Protein AF-A0A8J7C4B2-F1 (afdb_monomer)

Solvent-accessible surface area (backbone atoms only — not comparable to full-atom values): 12116 Å² total; per-residue (Å²): 141,82,89,80,82,82,82,82,79,79,81,80,77,81,80,79,72,80,79,76,75,77,85,82,44,83,39,63,85,78,52,86,71,70,79,56,38,57,57,53,43,77,79,42,43,71,60,42,57,57,44,53,74,28,51,68,45,48,26,36,38,87,44,92,88,46,84,91,42,85,87,46,64,48,35,64,57,80,42,75,53,93,78,83,42,43,36,67,93,42,31,65,46,86,40,57,52,99,85,67,49,80,74,44,58,32,54,39,76,64,39,50,35,31,51,71,80,70,64,94,70,88,45,72,70,59,54,45,28,38,39,66,45,68,47,25,20,60,87,59,55,66,40,82,41,74,46,98,87,68,49,65,36,50,38,50,73,38,72,90,35,64,71,58,36,28,56,30,68,20,30,50,47,83,66,48,72,70,38,54,38,63,39,66,18,36,35,85,82,28,67,57,61,71,43,85,90,85

pLDDT: mean 89.61, std 12.99, range [40.62, 98.81]

Structure (mmCIF, N/CA/C/O backbone):
data_AF-A0A8J7C4B2-F1
#
_entry.id   AF-A0A8J7C4B2-F1
#
loop_
_atom_site.group_PDB
_atom_site.id
_atom_site.type_symbol
_atom_site.label_atom_id
_atom_site.label_alt_id
_atom_site.label_comp_id
_atom_site.label_asym_id
_atom_site.label_entity_id
_atom_site.label_seq_id
_atom_site.pdbx_PDB_ins_code
_atom_site.Cartn_x
_atom_site.Cartn_y
_atom_site.Cartn_z
_atom_site.occupancy
_atom_site.B_iso_or_equiv
_atom_site.auth_seq_id
_atom_site.auth_comp_id
_atom_site.auth_asym_id
_atom_site.auth_atom_id
_atom_site.pdbx_PDB_model_num
ATOM 1 N N . MET A 1 1 ? -71.690 37.529 35.271 1.00 43.56 1 MET A N 1
ATOM 2 C CA . MET A 1 1 ? -70.305 37.532 34.747 1.00 43.56 1 MET A CA 1
ATOM 3 C C . MET A 1 1 ? -69.641 36.217 35.128 1.00 43.56 1 MET A C 1
ATOM 5 O O . MET A 1 1 ? -69.212 36.069 36.260 1.00 43.56 1 MET A O 1
ATOM 9 N N . THR A 1 2 ? -69.604 35.239 34.226 1.00 40.62 2 THR A N 1
ATOM 10 C CA . THR A 1 2 ? -68.970 33.929 34.456 1.00 40.62 2 THR A CA 1
ATOM 11 C C . THR A 1 2 ? -67.934 33.701 33.358 1.00 40.62 2 THR A C 1
ATOM 13 O O . THR A 1 2 ? -68.267 33.383 32.220 1.00 40.62 2 THR A O 1
ATOM 16 N N . ARG A 1 3 ? -66.657 33.943 33.683 1.00 46.44 3 ARG A N 1
ATOM 17 C CA . ARG A 1 3 ? -65.513 33.685 32.795 1.00 46.44 3 ARG A CA 1
ATOM 18 C C . ARG A 1 3 ? -65.303 32.172 32.694 1.00 46.44 3 ARG A C 1
ATOM 20 O O . ARG A 1 3 ? -64.915 31.545 33.674 1.00 46.44 3 ARG A O 1
ATOM 27 N N . ARG A 1 4 ? -65.546 31.591 31.517 1.00 47.25 4 ARG A N 1
ATOM 28 C CA . ARG A 1 4 ? -65.125 30.221 31.190 1.00 47.25 4 ARG A CA 1
ATOM 29 C C . ARG A 1 4 ? -63.663 30.254 30.746 1.00 47.25 4 ARG A C 1
ATOM 31 O O . ARG A 1 4 ? -63.345 30.859 29.729 1.00 47.25 4 ARG A O 1
ATOM 38 N N . ILE A 1 5 ? -62.790 29.633 31.532 1.00 53.03 5 ILE A N 1
ATOM 39 C CA . ILE A 1 5 ? -61.382 29.406 31.195 1.00 53.03 5 ILE A CA 1
ATOM 40 C C . ILE A 1 5 ? -61.332 28.126 30.357 1.00 53.03 5 ILE A C 1
ATOM 42 O O . ILE A 1 5 ? -61.693 27.056 30.840 1.00 53.03 5 ILE A O 1
ATOM 46 N N . ILE A 1 6 ? -60.943 28.245 29.088 1.00 52.38 6 ILE A N 1
ATOM 47 C CA . ILE A 1 6 ? -60.709 27.105 28.197 1.00 52.38 6 ILE A CA 1
ATOM 48 C C . ILE A 1 6 ? -59.235 26.725 28.356 1.00 52.38 6 ILE A C 1
ATOM 50 O O . ILE A 1 6 ? -58.360 27.406 27.827 1.00 52.38 6 ILE A O 1
ATOM 54 N N . SER A 1 7 ? -58.951 25.664 29.114 1.00 51.12 7 SER A N 1
ATOM 55 C CA . SER A 1 7 ? -57.616 25.056 29.142 1.00 51.12 7 SER A CA 1
ATOM 56 C C . SER A 1 7 ? -57.388 24.283 27.845 1.00 51.12 7 SER A C 1
ATOM 58 O O . SER A 1 7 ? -57.924 23.190 27.667 1.00 51.12 7 SER A O 1
ATOM 60 N N . MET A 1 8 ? -56.587 24.846 26.939 1.00 54.25 8 MET A N 1
ATOM 61 C CA . MET A 1 8 ? -55.993 24.104 25.826 1.00 54.25 8 MET A CA 1
ATOM 62 C C . MET A 1 8 ? -54.953 23.132 26.387 1.00 54.25 8 MET A C 1
ATOM 64 O O . MET A 1 8 ? -53.857 23.528 26.778 1.00 54.25 8 MET A O 1
ATOM 68 N N . VAL A 1 9 ? -55.308 21.851 26.442 1.00 55.03 9 VAL A N 1
ATOM 69 C CA . VAL A 1 9 ? -54.356 20.764 26.671 1.00 55.03 9 VAL A CA 1
ATOM 70 C C . VAL A 1 9 ? -53.660 20.491 25.338 1.00 55.03 9 VAL A C 1
ATOM 72 O O . VAL A 1 9 ? -54.222 19.842 24.459 1.00 55.03 9 VAL A O 1
ATOM 75 N N . SER A 1 10 ? -52.454 21.030 25.161 1.00 56.66 10 SER A N 1
ATOM 76 C CA . SER A 1 10 ? -51.599 20.696 24.018 1.00 56.66 10 SER A CA 1
ATOM 77 C C . SER A 1 10 ? -51.076 19.268 24.175 1.00 56.66 10 SER A C 1
ATOM 79 O O . SER A 1 10 ? -50.204 19.007 25.002 1.00 56.66 10 SER A O 1
ATOM 81 N N . LEU A 1 11 ? -51.612 18.341 23.378 1.00 54.38 11 LEU A N 1
ATOM 82 C CA . LEU A 1 11 ? -51.060 16.998 23.207 1.00 54.38 11 LEU A CA 1
ATOM 83 C C . LEU A 1 11 ? -49.707 17.114 22.485 1.00 54.38 11 LEU A C 1
ATOM 85 O O . LEU A 1 11 ? -49.655 17.319 21.273 1.00 54.38 11 LEU A O 1
ATOM 89 N N . LEU A 1 12 ? -48.603 16.993 23.225 1.00 56.69 12 LEU A N 1
ATOM 90 C CA . LEU A 1 12 ? -47.282 16.785 22.637 1.00 56.69 12 LEU A CA 1
ATOM 91 C C . LEU A 1 12 ? -47.215 15.332 22.140 1.00 56.69 12 LEU A C 1
ATOM 93 O O . LEU A 1 12 ? -46.998 14.405 22.919 1.00 56.69 12 LEU A O 1
ATOM 97 N N . ALA A 1 13 ? -47.444 15.115 20.846 1.00 58.88 13 ALA A N 1
ATOM 98 C CA . ALA A 1 13 ? -47.191 13.822 20.225 1.00 58.88 13 ALA A CA 1
ATOM 99 C C . ALA A 1 13 ? -45.670 13.609 20.133 1.00 58.88 13 ALA A C 1
ATOM 101 O O . ALA A 1 13 ? -45.002 14.225 19.302 1.00 58.88 13 ALA A O 1
ATOM 102 N N . LEU A 1 14 ? -45.110 12.758 21.002 1.00 59.22 14 LEU A N 1
ATOM 103 C CA . LEU A 1 14 ? -43.740 12.271 20.850 1.00 59.22 14 LEU A CA 1
ATOM 104 C C . LEU A 1 14 ? -43.660 11.427 19.574 1.00 59.22 14 LEU A C 1
ATOM 106 O O . LEU A 1 14 ? -44.109 10.282 19.536 1.00 59.22 14 LEU A O 1
ATOM 110 N N . VAL A 1 15 ? -43.075 11.997 18.524 1.00 64.06 15 VAL A N 1
ATOM 111 C CA . VAL A 1 15 ? -42.673 11.248 17.334 1.00 64.06 15 VAL A CA 1
ATOM 112 C C . VAL A 1 15 ? -41.453 10.413 17.718 1.00 64.06 15 VAL A C 1
ATOM 114 O O . VAL A 1 15 ? -40.332 10.915 17.779 1.00 64.06 15 VAL A O 1
ATOM 117 N N . VAL A 1 16 ? -41.676 9.135 18.020 1.00 61.09 16 VAL A N 1
ATOM 118 C CA . VAL A 1 16 ? -40.599 8.157 18.195 1.00 61.09 16 VAL A CA 1
ATOM 119 C C . VAL A 1 16 ? -40.038 7.853 16.809 1.00 61.09 16 VAL A C 1
ATOM 121 O O . VAL A 1 16 ? -40.633 7.107 16.033 1.00 61.09 16 VAL A O 1
ATOM 124 N N . LEU A 1 17 ? -38.913 8.481 16.468 1.00 62.38 17 LEU A N 1
ATOM 125 C CA . LEU A 1 17 ? -38.165 8.129 15.266 1.00 62.38 17 LEU A CA 1
ATOM 126 C C . LEU A 1 17 ? -37.558 6.732 15.463 1.00 62.38 17 LEU A C 1
ATOM 128 O O . LEU A 1 17 ? -36.956 6.482 16.512 1.00 62.38 17 LEU A O 1
ATOM 132 N N . PRO A 1 18 ? -37.693 5.813 14.491 1.00 56.78 18 PRO A N 1
ATOM 133 C CA . PRO A 1 18 ? -37.073 4.505 14.598 1.00 56.78 18 PRO A CA 1
ATOM 134 C C . PRO A 1 18 ? -35.556 4.691 14.653 1.00 56.78 18 PRO A C 1
ATOM 136 O O . PRO A 1 18 ? -34.963 5.323 13.775 1.00 56.78 18 PRO A O 1
ATOM 139 N N . ALA A 1 19 ? -34.929 4.154 15.700 1.00 61.06 19 ALA A N 1
ATOM 140 C CA . ALA A 1 19 ? -33.481 4.082 15.785 1.00 61.06 19 ALA A CA 1
ATOM 141 C C . ALA A 1 19 ? -32.980 3.295 14.568 1.00 61.06 19 ALA A C 1
ATOM 143 O O . ALA A 1 19 ? -33.301 2.118 14.403 1.00 61.06 19 ALA A O 1
ATOM 144 N N . SER A 1 20 ? -32.242 3.967 13.682 1.00 57.41 20 SER A N 1
ATOM 145 C CA . SER A 1 20 ? -31.633 3.317 12.526 1.00 57.41 20 SER A CA 1
ATOM 146 C C . SER A 1 20 ? -30.700 2.228 13.046 1.00 57.41 20 SER A C 1
ATOM 148 O O . SER A 1 20 ? -29.774 2.523 13.804 1.00 57.41 20 SER A O 1
ATOM 150 N N . ALA A 1 21 ? -30.975 0.968 12.702 1.00 62.28 21 ALA A N 1
ATOM 151 C CA . ALA A 1 21 ? -30.138 -0.148 13.118 1.00 62.28 21 ALA A CA 1
ATOM 152 C C . ALA A 1 21 ? -28.695 0.132 12.679 1.00 62.28 21 ALA A C 1
ATOM 154 O O . ALA A 1 21 ? -28.433 0.375 11.497 1.00 62.28 21 ALA A O 1
ATOM 155 N N . ALA A 1 22 ? -27.766 0.143 13.638 1.00 67.69 22 ALA A N 1
ATOM 156 C CA . ALA A 1 22 ? -26.365 0.398 13.353 1.00 67.69 22 ALA A CA 1
ATOM 157 C C . ALA A 1 22 ? -25.880 -0.600 12.296 1.00 67.69 22 ALA A C 1
ATOM 159 O O . ALA A 1 22 ? -26.076 -1.812 12.421 1.00 67.69 22 ALA A O 1
ATOM 160 N N . LYS A 1 23 ? -25.273 -0.083 11.225 1.00 72.38 23 LYS A N 1
ATOM 161 C CA . LYS A 1 23 ? -24.748 -0.912 10.144 1.00 72.38 23 LYS A CA 1
ATOM 162 C C . LYS A 1 23 ? -23.714 -1.880 10.720 1.00 72.38 23 LYS A C 1
ATOM 164 O O . LYS A 1 23 ? -22.670 -1.442 11.205 1.00 72.38 23 LYS A O 1
ATOM 169 N N . LYS A 1 24 ? -24.007 -3.180 10.647 1.00 77.75 24 LYS A N 1
ATOM 170 C CA . LYS A 1 24 ? -23.053 -4.227 11.011 1.00 77.75 24 LYS A CA 1
ATOM 171 C C . LYS A 1 24 ? -22.013 -4.388 9.908 1.00 77.75 24 LYS A C 1
ATOM 173 O O . LYS A 1 24 ? -22.357 -4.379 8.723 1.00 77.75 24 LYS A O 1
ATOM 178 N N . TYR A 1 25 ? -20.751 -4.515 10.295 1.00 84.62 25 TYR A N 1
ATOM 179 C CA . TYR A 1 25 ? -19.646 -4.799 9.380 1.00 84.62 25 TYR A CA 1
ATOM 180 C C . TYR A 1 25 ? -19.072 -6.179 9.675 1.00 84.62 25 TYR A C 1
ATOM 182 O O . TYR A 1 25 ? -19.141 -6.649 10.807 1.00 84.62 25 TYR A O 1
ATOM 190 N N . SER A 1 26 ? -18.507 -6.818 8.651 1.00 83.75 26 SER A N 1
ATOM 191 C CA . SER A 1 26 ? -18.108 -8.228 8.702 1.00 83.75 26 SER A CA 1
ATOM 192 C C . SER A 1 26 ? -17.076 -8.544 9.780 1.00 83.75 26 SER A C 1
ATOM 194 O O . SER A 1 26 ? -17.046 -9.678 10.226 1.00 83.75 26 SER A O 1
ATOM 196 N N . HIS A 1 27 ? -16.256 -7.575 10.200 1.00 93.56 27 HIS A N 1
ATOM 197 C CA . HIS A 1 27 ? -15.145 -7.813 11.125 1.00 93.56 27 HIS A CA 1
ATOM 198 C C . HIS A 1 27 ? -15.363 -7.258 12.537 1.00 93.56 27 HIS A C 1
ATOM 200 O O . HIS A 1 27 ? -14.434 -7.230 13.334 1.00 93.56 27 HIS A O 1
ATOM 206 N N . GLN A 1 28 ? -16.580 -6.815 12.874 1.00 90.81 28 GLN A N 1
ATOM 207 C CA . GLN A 1 28 ? -16.844 -6.175 14.171 1.00 90.81 28 GLN A CA 1
ATOM 208 C C . GLN A 1 28 ? -16.610 -7.075 15.389 1.00 90.81 28 GLN A C 1
ATOM 210 O O . GLN A 1 28 ? -16.330 -6.548 16.463 1.00 90.81 28 GLN A O 1
ATOM 215 N N . GLU A 1 29 ? -16.732 -8.391 15.215 1.00 92.62 29 GLU A N 1
ATOM 216 C CA . GLU A 1 29 ? -16.729 -9.377 16.301 1.00 92.62 29 GLU A CA 1
ATOM 217 C C . GLU A 1 29 ? -15.425 -10.196 16.381 1.00 92.62 29 GLU A C 1
ATOM 219 O O . GLU A 1 29 ? -15.261 -10.963 17.322 1.00 92.62 29 GLU A O 1
ATOM 224 N N . TYR A 1 30 ? -14.489 -10.042 15.432 1.00 93.94 30 TYR A N 1
ATOM 225 C CA . TYR A 1 30 ? -13.283 -10.890 15.364 1.00 93.94 30 TYR A CA 1
ATOM 226 C C . TYR A 1 30 ? -12.077 -10.348 16.134 1.00 93.94 30 TYR A C 1
ATOM 228 O O . TYR A 1 30 ? -11.201 -11.118 16.511 1.00 93.94 30 TYR A O 1
ATOM 236 N N . PHE A 1 31 ? -12.015 -9.040 16.376 1.00 95.81 31 PHE A N 1
ATOM 237 C CA . PHE A 1 31 ? -10.961 -8.426 17.180 1.00 95.81 31 PHE A CA 1
ATOM 238 C C . PHE A 1 31 ? -11.477 -7.163 17.869 1.00 95.81 31 PHE A C 1
ATOM 240 O O . PHE A 1 31 ? -12.352 -6.458 17.354 1.00 95.81 31 PHE A O 1
ATOM 247 N N . GLU A 1 32 ? -10.930 -6.861 19.044 1.00 94.44 32 GLU A N 1
ATOM 248 C CA . GLU A 1 32 ? -11.254 -5.636 19.773 1.00 94.44 32 GLU A CA 1
ATOM 249 C C . GLU A 1 32 ? -10.465 -4.454 19.208 1.00 94.44 32 GLU A C 1
ATOM 251 O O . GLU A 1 32 ? -11.084 -3.501 18.723 1.00 94.44 32 GLU A O 1
ATOM 256 N N . HIS A 1 33 ? -9.138 -4.592 19.158 1.00 96.94 33 HIS A N 1
ATOM 257 C CA . HIS A 1 33 ? -8.208 -3.570 18.692 1.00 96.94 33 HIS A CA 1
ATOM 258 C C . HIS A 1 33 ? -7.458 -3.993 17.430 1.00 96.94 33 HIS A C 1
ATOM 260 O O . HIS A 1 33 ? -7.098 -5.157 17.258 1.00 96.94 33 HIS A O 1
ATOM 266 N N . TYR A 1 34 ? -7.232 -3.028 16.544 1.00 97.25 34 TYR A N 1
ATOM 267 C CA . TYR A 1 34 ? -6.366 -3.179 15.385 1.00 97.25 34 TYR A CA 1
ATOM 268 C C . TYR A 1 34 ? -4.958 -2.684 15.709 1.00 97.25 34 TYR A C 1
ATOM 270 O O . TYR A 1 34 ? -4.755 -1.499 15.982 1.00 97.25 34 TYR A O 1
ATOM 278 N N . GLU A 1 35 ? -3.991 -3.590 15.613 1.00 96.88 35 GLU A N 1
ATOM 279 C CA . GLU A 1 35 ? -2.576 -3.376 15.940 1.00 96.88 35 GLU A CA 1
ATOM 280 C C . GLU A 1 35 ? -1.697 -3.463 14.683 1.00 96.88 35 GLU A C 1
ATOM 282 O O . GLU A 1 35 ? -0.544 -3.883 14.716 1.00 96.88 35 GLU A O 1
ATOM 287 N N . GLY A 1 36 ? -2.263 -3.060 13.544 1.00 97.19 36 GLY A N 1
ATOM 288 C CA . GLY A 1 36 ? -1.621 -3.183 12.244 1.00 97.19 36 GLY A CA 1
ATOM 289 C C . GLY A 1 36 ? -1.974 -4.491 11.545 1.00 97.19 36 GLY A C 1
ATOM 290 O O . GLY A 1 36 ? -2.923 -5.193 11.895 1.00 97.19 36 GLY A O 1
ATOM 291 N N . THR A 1 37 ? -1.217 -4.798 10.498 1.00 98.12 37 THR A N 1
ATOM 292 C CA . THR A 1 37 ? -1.507 -5.938 9.625 1.00 98.12 37 THR A CA 1
ATOM 293 C C . THR A 1 37 ? -1.410 -7.271 10.357 1.00 98.12 37 THR A C 1
ATOM 295 O O . THR A 1 37 ? -2.151 -8.187 10.012 1.00 98.12 37 THR A O 1
ATOM 298 N N . SER A 1 38 ? -0.602 -7.358 11.418 1.00 98.31 38 SER A N 1
ATOM 299 C CA . SER A 1 38 ? -0.519 -8.516 12.318 1.00 98.31 38 SER A CA 1
ATOM 300 C C . SER A 1 38 ? -1.893 -8.982 12.819 1.00 98.31 38 SER A C 1
ATOM 302 O O . SER A 1 38 ? -2.132 -10.185 12.866 1.00 98.31 38 SER A O 1
ATOM 304 N N . THR A 1 39 ? -2.836 -8.065 13.086 1.00 98.31 39 THR A N 1
ATOM 305 C CA . THR A 1 39 ? -4.222 -8.409 13.448 1.00 98.31 39 THR A CA 1
ATOM 306 C C . THR A 1 39 ? -4.894 -9.246 12.358 1.00 98.31 39 THR A C 1
ATOM 308 O O . THR A 1 39 ? -5.528 -10.254 12.659 1.00 98.31 39 THR A O 1
ATOM 311 N N . CYS A 1 40 ? -4.724 -8.870 11.087 1.00 98.25 40 CYS A N 1
ATOM 312 C CA . CYS A 1 40 ? -5.259 -9.611 9.942 1.00 98.25 40 CYS A CA 1
ATOM 313 C C . CYS A 1 40 ? -4.578 -10.977 9.794 1.00 98.25 40 CYS A C 1
ATOM 315 O O . CYS A 1 40 ? -5.252 -11.975 9.548 1.00 98.25 40 CYS A O 1
ATOM 317 N N . LEU A 1 41 ? -3.252 -11.020 9.966 1.00 98.62 41 LEU A N 1
ATOM 318 C CA . LEU A 1 41 ? -2.444 -12.230 9.783 1.00 98.62 41 LEU A CA 1
ATOM 319 C C . LEU A 1 41 ? -2.799 -13.344 10.774 1.00 98.62 41 LEU A C 1
ATOM 321 O O . LEU A 1 41 ? -2.520 -14.498 10.488 1.00 98.62 41 LEU A O 1
ATOM 325 N N . THR A 1 42 ? -3.466 -13.040 11.892 1.00 98.12 42 THR A N 1
ATOM 326 C CA . THR A 1 42 ? -3.956 -14.079 12.817 1.00 98.12 42 THR A CA 1
ATOM 327 C C . THR A 1 42 ? -4.926 -15.074 12.169 1.00 98.12 42 THR A C 1
ATOM 329 O O . THR A 1 42 ? -5.034 -16.204 12.638 1.00 98.12 42 THR A O 1
ATOM 332 N N . CYS A 1 43 ? -5.644 -14.655 11.121 1.00 98.19 43 CYS A N 1
ATOM 333 C CA . CYS A 1 43 ? -6.633 -15.472 10.410 1.00 98.19 43 CYS A CA 1
ATOM 334 C C . CYS A 1 43 ? -6.411 -15.517 8.889 1.00 98.19 43 CYS A C 1
ATOM 336 O O . CYS A 1 43 ? -6.910 -16.434 8.247 1.00 98.19 43 CYS A O 1
ATOM 338 N N . HIS A 1 44 ? -5.703 -14.535 8.320 1.00 98.44 44 HIS A N 1
ATOM 339 C CA . HIS A 1 44 ? -5.512 -14.348 6.876 1.00 98.44 44 HIS A CA 1
ATOM 340 C C . HIS A 1 44 ? -4.040 -14.412 6.452 1.00 98.44 44 HIS A C 1
ATOM 342 O O . HIS A 1 44 ? -3.574 -13.614 5.635 1.00 98.44 44 HIS A O 1
ATOM 348 N N . GLU A 1 45 ? -3.279 -15.323 7.058 1.00 98.75 45 GLU A N 1
ATOM 349 C CA . GLU A 1 45 ? -1.868 -15.527 6.725 1.00 98.75 45 GLU A CA 1
ATOM 350 C C . GLU A 1 45 ? -1.702 -16.032 5.286 1.00 98.75 45 GLU A C 1
ATOM 352 O O . GLU A 1 45 ? -1.011 -15.388 4.501 1.00 98.75 45 GLU A O 1
ATOM 357 N N . ASP A 1 46 ? -2.432 -17.079 4.893 1.00 98.81 46 ASP A N 1
ATOM 358 C CA . ASP A 1 46 ? -2.372 -17.659 3.543 1.00 98.81 46 ASP A CA 1
ATOM 359 C C . ASP A 1 46 ? -2.713 -16.637 2.441 1.00 98.81 46 ASP A C 1
ATOM 361 O O . ASP A 1 46 ? -2.071 -16.588 1.382 1.00 98.81 46 ASP A O 1
ATOM 365 N N . GLU A 1 47 ? -3.711 -15.773 2.673 1.00 98.75 47 GLU A N 1
ATOM 366 C CA . GLU A 1 47 ? -4.034 -14.696 1.735 1.00 98.75 47 GLU A CA 1
ATOM 367 C C . GLU A 1 47 ? -2.928 -13.640 1.661 1.00 98.75 47 GLU A C 1
ATOM 369 O O . GLU A 1 47 ? -2.669 -13.105 0.579 1.00 98.75 47 GLU A O 1
ATOM 374 N N . ALA A 1 48 ? -2.268 -13.334 2.780 1.00 98.75 48 ALA A N 1
ATOM 375 C CA . ALA A 1 48 ? -1.155 -12.395 2.811 1.00 98.75 48 ALA A CA 1
ATOM 376 C C . ALA A 1 48 ? 0.084 -12.955 2.100 1.00 98.75 48 ALA A C 1
ATOM 378 O O . ALA A 1 48 ? 0.708 -12.224 1.331 1.00 98.75 48 ALA A O 1
ATOM 379 N N . GLU A 1 49 ? 0.401 -14.240 2.278 1.00 98.75 49 GLU A N 1
ATOM 380 C CA . GLU A 1 49 ? 1.474 -14.923 1.542 1.00 98.75 49 GLU A CA 1
ATOM 381 C C . GLU A 1 49 ? 1.181 -14.943 0.036 1.00 98.75 49 GLU A C 1
ATOM 383 O O . GLU A 1 49 ? 2.016 -14.562 -0.788 1.00 98.75 49 GLU A O 1
ATOM 388 N N . THR A 1 50 ? -0.057 -15.267 -0.343 1.00 98.69 50 THR A N 1
ATOM 389 C CA . THR A 1 50 ? -0.491 -15.205 -1.745 1.00 98.69 50 THR A CA 1
ATOM 390 C C . THR A 1 50 ? -0.369 -13.782 -2.303 1.00 98.69 50 THR A C 1
ATOM 392 O O . THR A 1 50 ? 0.122 -13.572 -3.417 1.00 98.69 50 THR A O 1
ATOM 395 N N . PHE A 1 51 ? -0.786 -12.772 -1.535 1.00 98.62 51 PHE A N 1
ATOM 396 C CA . PHE A 1 51 ? -0.703 -11.373 -1.947 1.00 98.62 51 PHE A CA 1
ATOM 397 C C . PHE A 1 51 ? 0.740 -10.865 -2.034 1.00 98.62 51 PHE A C 1
ATOM 399 O O . PHE A 1 51 ? 1.043 -10.067 -2.928 1.00 98.62 51 PHE A O 1
ATOM 406 N N . PHE A 1 52 ? 1.634 -11.338 -1.163 1.00 98.69 52 PHE A N 1
ATOM 407 C CA . PHE A 1 52 ? 3.055 -10.998 -1.169 1.00 98.69 52 PHE A CA 1
ATOM 408 C C . PHE A 1 52 ? 3.709 -11.315 -2.518 1.00 98.69 52 PHE A C 1
ATOM 410 O O . PHE A 1 52 ? 4.529 -10.530 -2.991 1.00 98.69 52 PHE A O 1
ATOM 417 N N . HIS A 1 53 ? 3.305 -12.401 -3.181 1.00 97.94 53 HIS A N 1
ATOM 418 C CA . HIS A 1 53 ? 3.803 -12.779 -4.509 1.00 97.94 53 HIS A CA 1
ATOM 419 C C . HIS A 1 53 ? 3.108 -12.051 -5.675 1.00 97.94 53 HIS A C 1
ATOM 421 O O . HIS A 1 53 ? 3.486 -12.214 -6.835 1.00 97.94 53 HIS A O 1
ATOM 427 N N . SER A 1 54 ? 2.099 -11.219 -5.405 1.00 97.81 54 SER A N 1
ATOM 428 C CA . SER A 1 54 ? 1.363 -10.502 -6.447 1.00 97.81 54 SER A CA 1
ATOM 429 C C . SER A 1 54 ? 2.134 -9.303 -7.008 1.00 97.81 54 SER A C 1
ATOM 431 O O . SER A 1 54 ? 2.952 -8.676 -6.333 1.00 97.81 54 SER A O 1
ATOM 433 N N . GLN A 1 55 ? 1.773 -8.873 -8.220 1.00 96.94 55 GLN A N 1
ATOM 434 C CA . GLN A 1 55 ? 2.337 -7.661 -8.826 1.00 96.94 55 GLN A CA 1
ATOM 435 C C . GLN A 1 55 ? 1.963 -6.389 -8.050 1.00 96.94 55 GLN A C 1
ATOM 437 O O . GLN A 1 55 ? 2.688 -5.398 -8.134 1.00 96.94 55 GLN A O 1
ATOM 442 N N . HIS A 1 56 ? 0.859 -6.385 -7.291 1.00 97.75 56 HIS A N 1
ATOM 443 C CA . HIS A 1 56 ? 0.483 -5.241 -6.452 1.00 97.75 56 HIS A CA 1
ATOM 444 C C . HIS A 1 56 ? 1.472 -5.026 -5.307 1.00 97.75 56 HIS A C 1
ATOM 446 O O . HIS A 1 56 ? 1.762 -3.871 -4.978 1.00 97.75 56 HIS A O 1
ATOM 452 N N . TYR A 1 57 ? 2.003 -6.117 -4.749 1.00 98.38 57 TYR A N 1
ATOM 453 C CA . TYR A 1 57 ? 3.022 -6.059 -3.715 1.00 98.38 57 TYR A CA 1
ATOM 454 C C . TYR A 1 57 ? 4.431 -6.007 -4.316 1.00 98.38 57 TYR A C 1
ATOM 456 O O . TYR A 1 57 ? 5.136 -5.040 -4.071 1.00 98.38 57 TYR A O 1
ATOM 464 N N . GLN A 1 58 ? 4.844 -6.941 -5.175 1.00 97.94 58 GLN A N 1
ATOM 465 C CA . GLN A 1 58 ? 6.223 -6.981 -5.693 1.00 97.94 58 GLN A CA 1
ATOM 466 C C . GLN A 1 58 ? 6.576 -5.843 -6.657 1.00 97.94 58 GLN A C 1
ATOM 468 O O . GLN A 1 58 ? 7.746 -5.463 -6.776 1.00 97.94 58 GLN A O 1
ATOM 473 N N . TRP A 1 59 ? 5.574 -5.291 -7.356 1.00 97.12 59 TRP A N 1
ATOM 474 C CA . TRP A 1 59 ? 5.760 -4.363 -8.482 1.00 97.12 59 TRP A CA 1
ATOM 475 C C . TRP A 1 59 ? 6.642 -4.911 -9.614 1.00 97.12 59 TRP A C 1
ATOM 477 O O . TRP A 1 59 ? 7.150 -4.141 -10.436 1.00 97.12 59 TRP A O 1
ATOM 487 N N . THR A 1 60 ? 6.782 -6.228 -9.681 1.00 95.69 60 THR A N 1
ATOM 488 C CA . THR A 1 60 ? 7.404 -7.004 -10.754 1.00 95.69 60 THR A CA 1
ATOM 489 C C . THR A 1 60 ? 6.557 -8.244 -11.004 1.00 95.69 60 THR A C 1
ATOM 491 O O . THR A 1 60 ? 5.753 -8.633 -10.155 1.00 95.69 60 THR A O 1
ATOM 494 N N . GLY A 1 61 ? 6.700 -8.827 -12.186 1.00 94.00 61 GLY A N 1
ATOM 495 C CA . GLY A 1 61 ? 6.122 -10.120 -12.519 1.00 94.00 61 GLY A CA 1
ATOM 496 C C . GLY A 1 61 ? 6.551 -10.566 -13.909 1.00 94.00 61 GLY A C 1
ATOM 497 O O . GLY A 1 61 ? 7.346 -9.895 -14.578 1.00 94.00 61 GLY A O 1
ATOM 498 N N . GLU A 1 62 ? 6.007 -11.693 -14.349 1.00 92.75 62 GLU A N 1
ATOM 499 C CA . GLU A 1 62 ? 6.281 -12.245 -15.671 1.00 92.75 62 GLU A CA 1
ATOM 500 C C . GLU A 1 62 ? 5.866 -11.279 -16.789 1.00 92.75 62 GLU A C 1
ATOM 502 O O . GLU A 1 62 ? 4.793 -10.671 -16.760 1.00 92.75 62 GLU A O 1
ATOM 507 N N . THR A 1 63 ? 6.714 -11.153 -17.813 1.00 90.81 63 THR A N 1
ATOM 508 C CA . THR A 1 63 ? 6.456 -10.273 -18.963 1.00 90.81 63 THR A CA 1
ATOM 509 C C . THR A 1 63 ? 6.604 -10.996 -20.303 1.00 90.81 63 THR A C 1
ATOM 511 O O . THR A 1 63 ? 7.445 -10.634 -21.125 1.00 90.81 63 THR A O 1
ATOM 514 N N . PRO A 1 64 ? 5.752 -12.002 -20.582 1.00 87.88 64 PRO A N 1
ATOM 515 C CA . PRO A 1 64 ? 5.888 -12.851 -21.771 1.00 87.88 64 PRO A CA 1
ATOM 516 C C . PRO A 1 64 ? 5.727 -12.086 -23.094 1.00 87.88 64 PRO A C 1
ATOM 518 O O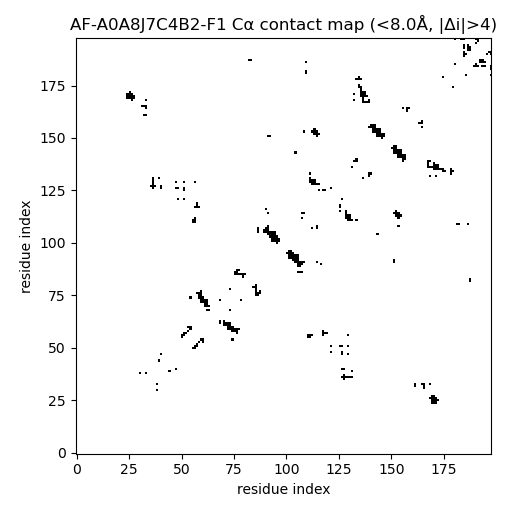 . PRO A 1 64 ? 6.197 -12.537 -24.133 1.00 87.88 64 PRO A O 1
ATOM 521 N N . ALA A 1 65 ? 5.071 -10.922 -23.066 1.00 89.81 65 ALA A N 1
ATOM 522 C CA . ALA A 1 65 ? 4.833 -10.090 -24.242 1.00 89.81 65 ALA A CA 1
ATOM 523 C C . ALA A 1 65 ? 5.954 -9.070 -24.533 1.00 89.81 65 ALA A C 1
ATOM 525 O O . ALA A 1 65 ? 5.856 -8.330 -25.511 1.00 89.81 65 ALA A O 1
ATOM 526 N N . ILE A 1 66 ? 6.998 -8.986 -23.698 1.00 89.88 66 ILE A N 1
ATOM 527 C CA . ILE A 1 66 ? 8.106 -8.046 -23.902 1.00 89.88 66 ILE A CA 1
ATOM 528 C C . ILE A 1 66 ? 9.241 -8.750 -24.650 1.00 89.88 66 ILE A C 1
ATOM 530 O O . ILE A 1 66 ? 9.893 -9.660 -24.135 1.00 89.88 66 ILE A O 1
ATOM 534 N N . VAL A 1 67 ? 9.507 -8.291 -25.875 1.00 91.25 67 VAL A N 1
ATOM 535 C CA . VAL A 1 67 ? 10.675 -8.734 -26.646 1.00 91.25 67 VAL A CA 1
ATOM 536 C C . VAL A 1 67 ? 11.963 -8.374 -25.904 1.00 91.25 67 VAL A C 1
ATOM 538 O O . VAL A 1 67 ? 12.060 -7.310 -25.297 1.00 91.25 67 VAL A O 1
ATOM 541 N N . ASN A 1 68 ? 12.960 -9.256 -25.959 1.00 89.81 68 ASN A N 1
ATOM 542 C CA . ASN A 1 68 ? 14.251 -9.091 -25.276 1.00 89.81 68 ASN A CA 1
ATOM 543 C C . ASN A 1 68 ? 14.169 -8.987 -23.738 1.00 89.81 68 ASN A C 1
ATOM 545 O O . ASN A 1 68 ? 15.123 -8.544 -23.105 1.00 89.81 68 ASN A O 1
ATOM 549 N N . ALA A 1 69 ? 13.065 -9.415 -23.113 1.00 90.56 69 ALA A N 1
ATOM 550 C CA . ALA A 1 69 ? 13.010 -9.542 -21.655 1.00 90.56 69 ALA A CA 1
ATOM 551 C C . ALA A 1 69 ? 13.904 -10.680 -21.131 1.00 90.56 69 ALA A C 1
ATOM 553 O O . ALA A 1 69 ? 14.288 -10.656 -19.968 1.00 90.56 69 ALA A O 1
ATOM 554 N N . GLU A 1 70 ? 14.254 -11.666 -21.971 1.00 89.75 70 GLU A N 1
ATOM 555 C CA . GLU A 1 70 ? 15.135 -12.796 -21.611 1.00 89.75 70 GLU A CA 1
ATOM 556 C C . GLU A 1 70 ? 14.658 -13.554 -20.356 1.00 89.75 70 GLU A C 1
ATOM 558 O O . GLU A 1 70 ? 15.459 -14.000 -19.539 1.00 89.75 70 GLU A O 1
ATOM 563 N N . GLY A 1 71 ? 13.338 -13.655 -20.164 1.00 86.50 71 GLY A N 1
ATOM 564 C CA . GLY A 1 71 ? 12.744 -14.287 -18.982 1.00 86.50 71 GLY A CA 1
ATOM 565 C C . GLY A 1 71 ? 12.848 -13.463 -17.693 1.00 86.50 71 GLY A C 1
ATOM 566 O O . GLY A 1 71 ? 12.442 -13.944 -16.640 1.00 86.50 71 GLY A O 1
ATOM 567 N N . LYS A 1 72 ? 13.361 -12.227 -17.745 1.00 91.06 72 LYS A N 1
ATOM 568 C CA . LYS A 1 72 ? 13.394 -11.330 -16.585 1.00 91.06 72 LYS A CA 1
ATOM 569 C C . LYS A 1 72 ? 11.979 -10.903 -16.221 1.00 91.06 72 LYS A C 1
ATOM 571 O O . LYS A 1 72 ? 11.189 -10.493 -17.074 1.00 91.06 72 LYS A O 1
ATOM 576 N N . GLU A 1 73 ? 11.692 -10.922 -14.928 1.00 93.75 73 GLU A N 1
ATOM 577 C CA . GLU A 1 73 ? 10.511 -10.252 -14.412 1.00 93.75 73 GLU A CA 1
ATOM 578 C C . GLU A 1 73 ? 10.678 -8.743 -14.548 1.00 93.75 73 GLU A C 1
ATOM 580 O O . GLU A 1 73 ? 11.694 -8.172 -14.145 1.00 93.75 73 GLU A O 1
ATOM 585 N N . LEU A 1 74 ? 9.667 -8.081 -15.098 1.00 94.31 74 LEU A N 1
ATOM 586 C CA . LEU A 1 74 ? 9.660 -6.637 -15.286 1.00 94.31 74 LEU A CA 1
ATOM 587 C C . LEU A 1 74 ? 8.398 -6.049 -14.660 1.00 94.31 74 LEU A C 1
ATOM 589 O O . LEU A 1 74 ? 7.372 -6.706 -14.496 1.00 94.31 74 LEU A O 1
ATOM 593 N N . GLY A 1 75 ? 8.471 -4.786 -14.273 1.00 94.19 75 GLY A N 1
ATOM 594 C CA . GLY A 1 75 ? 7.343 -4.073 -13.703 1.00 94.19 75 GLY A CA 1
ATOM 595 C C . GLY A 1 75 ? 7.746 -2.701 -13.205 1.00 94.19 75 GLY A C 1
ATOM 596 O O . GLY A 1 75 ? 8.826 -2.192 -13.502 1.00 94.19 75 GLY A O 1
ATOM 597 N N . LYS A 1 76 ? 6.867 -2.064 -12.435 1.00 94.44 76 LYS A N 1
ATOM 598 C CA . LYS A 1 76 ? 7.083 -0.696 -11.958 1.00 94.44 76 LYS A CA 1
ATOM 599 C C . LYS A 1 76 ? 8.422 -0.544 -11.219 1.00 94.44 76 LYS A C 1
ATOM 601 O O . LYS A 1 76 ? 9.052 0.490 -11.393 1.00 94.44 76 LYS A O 1
ATOM 606 N N . LYS A 1 77 ? 8.874 -1.550 -10.453 1.00 94.25 77 LYS A N 1
ATOM 607 C CA . LYS A 1 77 ? 10.111 -1.485 -9.643 1.00 94.25 77 LYS A CA 1
ATOM 608 C C . LYS A 1 77 ? 11.382 -1.328 -10.490 1.00 94.25 77 LYS A C 1
ATOM 610 O O . LYS A 1 77 ? 12.275 -0.576 -10.118 1.00 94.25 77 LYS A O 1
ATOM 615 N N . ASN A 1 78 ? 11.460 -2.002 -11.634 1.00 92.56 78 ASN A N 1
ATOM 616 C CA . ASN A 1 78 ? 12.677 -2.106 -12.450 1.00 92.56 78 ASN A CA 1
ATOM 617 C C . ASN A 1 78 ? 12.519 -1.555 -13.878 1.00 92.56 78 ASN A C 1
ATOM 619 O O . ASN A 1 78 ? 13.355 -1.818 -14.737 1.00 92.56 78 ASN A O 1
ATOM 623 N N . THR A 1 79 ? 11.478 -0.761 -14.128 1.00 91.88 79 THR A N 1
ATOM 624 C CA . THR A 1 79 ? 11.281 -0.035 -15.391 1.00 91.88 79 THR A CA 1
ATOM 625 C C . THR A 1 79 ? 11.384 1.474 -15.175 1.00 91.88 79 THR A C 1
ATOM 627 O O . THR A 1 79 ? 11.407 1.965 -14.043 1.00 91.88 79 THR A O 1
ATOM 630 N N . ILE A 1 80 ? 11.485 2.219 -16.274 1.00 92.56 80 ILE A N 1
ATOM 631 C CA . ILE A 1 80 ? 11.562 3.680 -16.291 1.00 92.56 80 ILE A CA 1
ATOM 632 C C . ILE A 1 80 ? 10.458 4.242 -17.191 1.00 92.56 80 ILE A C 1
ATOM 634 O O . ILE A 1 80 ? 10.030 3.594 -18.143 1.00 92.56 80 ILE A O 1
ATOM 638 N N . ASN A 1 81 ? 9.980 5.441 -16.875 1.00 89.50 81 ASN A N 1
ATOM 639 C CA . ASN A 1 81 ? 9.124 6.237 -17.752 1.00 89.50 81 ASN A CA 1
ATOM 640 C C . ASN A 1 81 ? 9.607 7.694 -17.800 1.00 89.50 81 ASN A C 1
ATOM 642 O O . ASN A 1 81 ? 10.510 8.088 -17.072 1.00 89.50 81 ASN A O 1
ATOM 646 N N . ASP A 1 82 ? 8.981 8.495 -18.643 1.00 89.56 82 ASP A N 1
ATOM 647 C CA . ASP A 1 82 ? 9.228 9.925 -18.840 1.00 89.56 82 ASP A CA 1
ATOM 648 C C . ASP A 1 82 ? 8.501 10.840 -17.833 1.00 89.56 82 ASP A C 1
ATOM 650 O O . ASP A 1 82 ? 8.618 12.059 -17.918 1.00 89.56 82 ASP A O 1
ATOM 654 N N . PHE A 1 83 ? 7.786 10.275 -16.851 1.00 86.44 83 PHE A N 1
ATOM 655 C CA . PHE A 1 83 ? 7.166 11.028 -15.757 1.00 86.44 83 PHE A CA 1
ATOM 656 C C . PHE A 1 83 ? 8.131 11.144 -14.572 1.00 86.44 83 PHE A C 1
ATOM 658 O O . PHE A 1 83 ? 9.013 11.994 -14.532 1.00 86.44 83 PHE A O 1
ATOM 665 N N . CYS A 1 84 ? 7.984 10.266 -13.578 1.00 83.94 84 CYS A N 1
ATOM 666 C CA . CYS A 1 84 ? 8.810 10.272 -12.371 1.00 83.94 84 CYS A CA 1
ATOM 667 C C . CYS A 1 84 ? 10.029 9.349 -12.500 1.00 83.94 84 CYS A C 1
ATOM 669 O O . CYS A 1 84 ? 10.663 9.042 -11.496 1.00 83.94 84 CYS A O 1
ATOM 671 N N . THR A 1 85 ? 10.356 8.887 -13.710 1.00 89.81 85 THR A N 1
ATOM 672 C CA . THR A 1 85 ? 11.448 7.946 -13.993 1.00 89.81 85 THR A CA 1
ATOM 673 C C . THR A 1 85 ? 11.270 6.583 -13.320 1.00 89.81 85 THR A C 1
ATOM 675 O O . THR A 1 85 ? 10.367 5.834 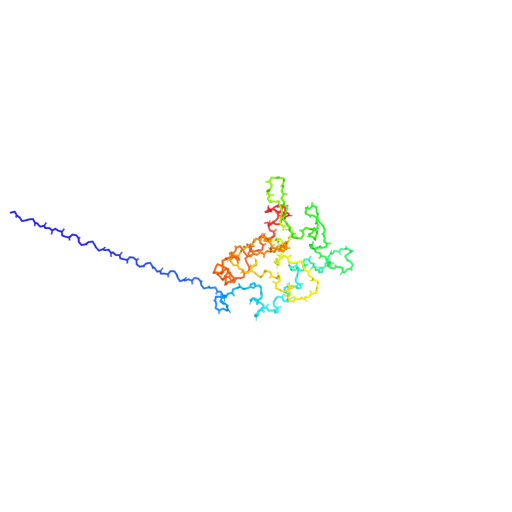-13.705 1.00 89.81 85 THR A O 1
ATOM 678 N N . ASN A 1 86 ? 12.124 6.235 -12.359 1.00 90.38 86 ASN A N 1
ATOM 679 C CA . ASN A 1 86 ? 12.134 4.955 -11.665 1.00 90.38 86 ASN A CA 1
ATOM 680 C C . ASN A 1 86 ? 11.717 5.138 -10.193 1.00 90.38 86 ASN A C 1
ATOM 682 O O . ASN A 1 86 ? 12.140 6.102 -9.552 1.00 90.38 86 ASN A O 1
ATOM 686 N N . PRO A 1 87 ? 10.900 4.234 -9.626 1.00 92.12 87 PRO A N 1
ATOM 687 C CA . PRO A 1 87 ? 10.404 4.408 -8.270 1.00 92.12 87 PRO A CA 1
ATOM 688 C C . PRO A 1 87 ? 11.398 4.062 -7.164 1.00 92.12 87 PRO A C 1
ATOM 690 O O . PRO A 1 87 ? 11.123 4.420 -6.028 1.00 92.12 87 PRO A O 1
ATOM 693 N N . VAL A 1 88 ? 12.494 3.350 -7.437 1.00 92.94 88 VAL A N 1
ATOM 694 C CA . VAL A 1 88 ? 13.427 2.872 -6.404 1.00 92.94 88 VAL A CA 1
ATOM 695 C C . VAL A 1 88 ? 14.161 4.037 -5.727 1.00 92.94 88 VAL A C 1
ATOM 697 O O . VAL A 1 88 ? 14.092 4.112 -4.501 1.00 92.94 88 VAL A O 1
ATOM 700 N N . PRO A 1 89 ? 14.768 5.004 -6.451 1.00 91.06 89 PRO A N 1
ATOM 701 C CA . PRO A 1 89 ? 15.422 6.154 -5.816 1.00 91.06 89 PRO A CA 1
ATOM 702 C C . PRO A 1 89 ? 14.456 7.071 -5.058 1.00 91.06 89 PRO A C 1
ATOM 704 O O . PRO A 1 89 ? 14.844 7.732 -4.102 1.00 91.06 89 PRO A O 1
ATOM 707 N N . ALA A 1 90 ? 13.193 7.118 -5.486 1.00 90.31 90 ALA A N 1
ATOM 708 C CA . ALA A 1 90 ? 12.150 7.960 -4.908 1.00 90.31 90 ALA A CA 1
ATOM 709 C C . ALA A 1 90 ? 11.046 7.115 -4.256 1.00 90.31 90 ALA A C 1
ATOM 711 O O . ALA A 1 90 ? 9.860 7.444 -4.367 1.00 90.31 90 ALA A O 1
ATOM 712 N N . TRP A 1 91 ? 11.409 5.993 -3.627 1.00 95.25 91 TRP A N 1
ATOM 713 C CA . TRP A 1 91 ? 10.439 5.028 -3.112 1.00 95.25 91 TRP A CA 1
ATOM 714 C C . TRP A 1 91 ? 9.522 5.650 -2.063 1.00 95.25 91 TRP A C 1
ATOM 716 O O . TRP A 1 91 ? 8.300 5.620 -2.201 1.00 95.25 91 TRP A O 1
ATOM 726 N N . ILE A 1 92 ? 10.103 6.271 -1.045 1.00 96.19 92 ILE A N 1
ATOM 727 C CA . ILE A 1 92 ? 9.399 6.950 0.038 1.00 96.19 92 ILE A CA 1
ATOM 728 C C . ILE A 1 92 ? 10.226 8.168 0.439 1.00 96.19 92 ILE A C 1
ATOM 730 O O . ILE A 1 92 ? 11.451 8.090 0.486 1.00 96.19 92 ILE A O 1
ATOM 734 N N . GLY A 1 93 ? 9.586 9.315 0.642 1.00 93.81 93 GLY A N 1
ATOM 735 C CA . GLY A 1 93 ? 10.327 10.548 0.907 1.00 93.81 93 GLY A CA 1
ATOM 736 C C . GLY A 1 93 ? 9.456 11.785 0.823 1.00 93.81 93 GLY A C 1
ATOM 737 O O . GLY A 1 93 ? 8.549 11.838 0.004 1.00 93.81 93 GLY A O 1
ATOM 738 N N . ILE A 1 94 ? 9.738 12.792 1.644 1.00 91.38 94 ILE A N 1
ATOM 739 C CA . ILE A 1 94 ? 9.008 14.063 1.644 1.00 91.38 94 ILE A CA 1
ATOM 740 C C . ILE A 1 94 ? 9.800 15.078 0.821 1.00 91.38 94 ILE A C 1
ATOM 742 O O . ILE A 1 94 ? 10.827 15.588 1.259 1.00 91.38 94 ILE A O 1
ATOM 746 N N . THR A 1 95 ? 9.312 15.406 -0.372 1.00 90.06 95 THR A N 1
ATOM 747 C CA . THR A 1 95 ? 9.897 16.459 -1.212 1.00 90.06 95 THR A CA 1
ATOM 748 C C . THR A 1 95 ? 9.075 17.729 -1.075 1.00 90.06 95 THR A C 1
ATOM 750 O O . THR A 1 95 ? 7.864 17.704 -1.301 1.00 90.06 95 THR A O 1
ATOM 753 N N . LYS A 1 96 ? 9.725 18.848 -0.743 1.00 93.19 96 LYS A N 1
ATOM 754 C CA . LYS A 1 96 ? 9.104 20.176 -0.662 1.00 93.19 96 LYS A CA 1
ATOM 755 C C . LYS A 1 96 ? 9.797 21.159 -1.601 1.00 93.19 96 LYS A C 1
ATOM 757 O O . LYS A 1 96 ? 10.981 21.001 -1.886 1.00 93.19 96 LYS A O 1
ATOM 762 N N . ASN A 1 97 ? 9.075 22.171 -2.076 1.00 93.81 97 ASN A N 1
ATOM 763 C CA . ASN A 1 97 ? 9.700 23.294 -2.780 1.00 93.81 97 ASN A CA 1
ATOM 764 C C . ASN A 1 97 ? 10.320 24.304 -1.797 1.00 93.81 97 ASN A C 1
ATOM 766 O O . ASN A 1 97 ? 10.207 24.160 -0.580 1.00 93.81 97 ASN A O 1
ATOM 770 N N . SER A 1 98 ? 10.942 25.361 -2.325 1.00 95.56 98 SER A N 1
ATOM 771 C CA . SER A 1 98 ? 11.572 26.424 -1.526 1.00 95.56 98 SER A CA 1
ATOM 772 C C . SER A 1 98 ? 10.605 27.205 -0.627 1.00 95.56 98 SER A C 1
ATOM 774 O O . SER A 1 98 ? 11.050 27.853 0.314 1.00 95.56 98 SER A O 1
ATOM 776 N N . ARG A 1 99 ? 9.291 27.133 -0.882 1.00 96.12 99 ARG A N 1
ATOM 777 C CA . ARG A 1 99 ? 8.242 27.717 -0.028 1.00 96.12 99 ARG A CA 1
ATOM 778 C C . ARG A 1 99 ? 7.747 26.754 1.056 1.00 96.12 99 ARG A C 1
ATOM 780 O O . ARG A 1 99 ? 6.878 27.116 1.839 1.00 96.12 99 ARG A O 1
ATOM 787 N N . GLY A 1 100 ? 8.271 25.529 1.102 1.00 93.69 100 GLY A N 1
ATOM 788 C CA . GLY A 1 100 ? 7.848 24.492 2.043 1.00 93.69 100 GLY A CA 1
ATOM 789 C C . GLY A 1 100 ? 6.598 23.713 1.618 1.00 93.69 100 GLY A C 1
ATOM 790 O O . GLY A 1 100 ? 6.115 22.887 2.393 1.00 93.69 100 GLY A O 1
ATOM 791 N N . GLU A 1 101 ? 6.080 23.926 0.405 1.00 94.00 101 GLU A N 1
ATOM 792 C CA . GLU A 1 101 ? 4.909 23.202 -0.102 1.00 94.00 101 GLU A CA 1
ATOM 793 C C . GLU A 1 101 ? 5.292 21.768 -0.475 1.00 94.00 101 GLU A C 1
ATOM 795 O O . GLU A 1 101 ? 6.317 21.539 -1.120 1.00 94.00 101 GLU A O 1
ATOM 800 N N . LEU A 1 102 ? 4.455 20.803 -0.086 1.00 89.81 102 LEU A N 1
ATOM 801 C CA . LEU A 1 102 ? 4.652 19.389 -0.392 1.00 89.81 102 LEU A CA 1
ATOM 802 C C . LEU A 1 102 ? 4.496 19.133 -1.897 1.00 89.81 102 LEU A C 1
ATOM 804 O O . LEU A 1 102 ? 3.417 19.316 -2.452 1.00 89.81 102 LEU A O 1
ATOM 808 N N . LEU A 1 103 ? 5.564 18.653 -2.532 1.00 87.50 103 LEU A N 1
ATOM 809 C CA . LEU A 1 103 ? 5.587 18.268 -3.943 1.00 87.50 103 LEU A CA 1
ATOM 810 C C . LEU A 1 103 ? 5.343 16.770 -4.137 1.00 87.50 103 LEU A C 1
ATOM 812 O O . LEU A 1 103 ? 4.607 16.369 -5.033 1.00 87.50 103 LEU A O 1
ATOM 816 N N . SER A 1 104 ? 5.977 15.929 -3.316 1.00 88.62 104 SER A N 1
ATOM 817 C CA . SER A 1 104 ? 5.896 14.472 -3.440 1.00 88.62 104 SER A CA 1
ATOM 818 C C . SER A 1 104 ? 6.118 13.783 -2.096 1.00 88.62 104 SER A C 1
ATOM 820 O O . SER A 1 104 ? 6.779 14.325 -1.213 1.00 88.62 104 SER A O 1
ATOM 822 N N . GLN A 1 105 ? 5.545 12.587 -1.959 1.00 92.69 105 GLN A N 1
ATOM 823 C CA . GLN A 1 105 ? 5.707 11.685 -0.808 1.00 92.69 105 GLN A CA 1
ATOM 824 C C . GLN A 1 105 ? 6.403 10.365 -1.203 1.00 92.69 105 GLN A C 1
ATOM 826 O O . GLN A 1 105 ? 6.382 9.383 -0.461 1.00 92.69 105 GLN A O 1
ATOM 831 N N . GLY A 1 106 ? 6.987 10.326 -2.402 1.00 92.94 106 GLY A N 1
ATOM 832 C CA . GLY A 1 106 ? 7.557 9.122 -2.991 1.00 92.94 106 GLY A CA 1
ATOM 833 C C . GLY A 1 106 ? 6.527 8.221 -3.675 1.00 92.94 106 GLY A C 1
ATOM 834 O O . GLY A 1 106 ? 5.307 8.406 -3.605 1.00 92.94 106 GLY A O 1
ATOM 835 N N . CYS A 1 107 ? 7.042 7.230 -4.391 1.00 93.62 107 CYS A N 1
ATOM 836 C CA . CYS A 1 107 ? 6.275 6.361 -5.276 1.00 93.62 107 CYS A CA 1
ATOM 837 C C . CYS A 1 107 ? 5.388 5.370 -4.513 1.00 93.62 107 CYS A C 1
ATOM 839 O O . CYS A 1 107 ? 4.317 4.998 -5.011 1.00 93.62 107 CYS A O 1
ATOM 841 N N . SER A 1 108 ? 5.817 4.971 -3.311 1.00 95.62 108 SER A N 1
ATOM 842 C CA . SER A 1 108 ? 5.141 4.038 -2.400 1.00 95.62 108 SER A CA 1
ATOM 843 C C . SER A 1 108 ? 3.778 4.530 -1.921 1.00 95.62 108 SER A C 1
ATOM 845 O O . SER A 1 108 ? 2.975 3.729 -1.458 1.00 95.62 108 SER A O 1
ATOM 847 N N . LYS A 1 109 ? 3.436 5.809 -2.141 1.00 94.06 109 LYS A N 1
ATOM 848 C CA . LYS A 1 109 ? 2.083 6.338 -1.908 1.00 94.06 109 LYS A CA 1
ATOM 849 C C . LYS A 1 109 ? 0.991 5.475 -2.540 1.00 94.06 109 LYS A C 1
ATOM 851 O O . LYS A 1 109 ? -0.071 5.309 -1.946 1.00 94.06 109 LYS A O 1
ATOM 856 N N . CYS A 1 110 ? 1.266 4.916 -3.719 1.00 94.81 110 CYS A N 1
ATOM 857 C CA . CYS A 1 110 ? 0.365 4.014 -4.443 1.00 94.81 110 CYS A CA 1
ATOM 858 C C . CYS A 1 110 ? 0.736 2.525 -4.310 1.00 94.81 110 CYS A C 1
ATOM 860 O O . CYS A 1 110 ? 0.198 1.699 -5.041 1.00 94.81 110 CYS A O 1
ATOM 862 N N . HIS A 1 111 ? 1.716 2.176 -3.477 1.00 97.44 111 HIS A N 1
ATOM 863 C CA . HIS A 1 111 ? 2.076 0.785 -3.203 1.00 97.44 111 HIS A CA 1
ATOM 864 C C . HIS A 1 111 ? 1.131 0.204 -2.152 1.00 97.44 111 HIS A C 1
ATOM 866 O O . HIS A 1 111 ? 0.734 0.918 -1.233 1.00 97.44 111 HIS A O 1
ATOM 872 N N . ALA A 1 112 ? 0.780 -1.075 -2.273 1.00 97.75 112 ALA A N 1
ATOM 873 C CA . ALA A 1 112 ? -0.100 -1.767 -1.330 1.00 97.75 112 ALA A CA 1
ATOM 874 C C . ALA A 1 112 ? 0.634 -2.229 -0.055 1.00 97.75 112 ALA A C 1
ATOM 876 O O . ALA A 1 112 ? 0.334 -3.282 0.500 1.00 97.75 112 ALA A O 1
ATOM 877 N N . GLY A 1 113 ? 1.615 -1.447 0.391 1.00 98.00 113 GLY A N 1
ATOM 878 C CA . GLY A 1 113 ? 2.349 -1.663 1.626 1.00 98.00 113 GLY A CA 1
ATOM 879 C C . GLY A 1 113 ? 2.512 -0.381 2.436 1.00 98.00 113 GLY A C 1
ATOM 880 O O . GLY A 1 113 ? 2.149 0.708 1.978 1.00 98.00 113 GLY A O 1
ATOM 881 N N . LEU A 1 114 ? 3.051 -0.519 3.642 1.00 98.19 114 LEU A N 1
ATOM 882 C CA . LEU A 1 114 ? 3.152 0.519 4.668 1.00 98.19 114 LEU A CA 1
ATOM 883 C C . LEU A 1 114 ? 4.461 1.319 4.598 1.00 98.19 114 LEU A C 1
ATOM 885 O O . LEU A 1 114 ? 4.729 2.165 5.440 1.00 98.19 114 LEU A O 1
ATOM 889 N N . GLY A 1 115 ? 5.243 1.143 3.535 1.00 96.88 115 GLY A N 1
ATOM 890 C CA . GLY A 1 115 ? 6.400 1.986 3.231 1.00 96.88 115 GLY A CA 1
ATOM 891 C C . GLY A 1 115 ? 7.709 1.227 3.106 1.00 96.88 115 GLY A C 1
ATOM 892 O O . GLY A 1 115 ? 8.642 1.762 2.509 1.00 96.88 115 GLY A O 1
ATOM 893 N N . LYS A 1 116 ? 7.780 -0.036 3.539 1.00 96.81 116 LYS A N 1
ATOM 894 C CA . LYS A 1 116 ? 8.936 -0.885 3.246 1.00 96.81 116 LYS A CA 1
ATOM 895 C C . LYS A 1 116 ? 8.915 -1.333 1.786 1.00 96.81 116 LYS A C 1
ATOM 897 O O . LYS A 1 116 ? 7.865 -1.674 1.237 1.00 96.81 116 LYS A O 1
ATOM 902 N N . MET A 1 117 ? 10.087 -1.316 1.150 1.00 96.75 117 MET A N 1
ATOM 903 C CA . MET A 1 117 ? 10.235 -1.796 -0.220 1.00 96.75 117 MET A CA 1
ATOM 904 C C . MET A 1 117 ? 10.087 -3.330 -0.278 1.00 96.75 117 MET A C 1
ATOM 906 O O . MET A 1 117 ? 10.637 -4.025 0.585 1.00 96.75 117 MET A O 1
ATOM 910 N N . PRO A 1 118 ? 9.391 -3.868 -1.296 1.00 96.94 118 PRO A N 1
ATOM 911 C CA . PRO A 1 118 ? 9.243 -5.306 -1.491 1.00 96.94 118 PRO A CA 1
ATOM 912 C C . PRO A 1 118 ? 10.580 -6.021 -1.689 1.00 96.94 118 PRO A C 1
ATOM 914 O O . PRO A 1 118 ? 11.352 -5.689 -2.601 1.00 96.94 118 PRO A O 1
ATOM 917 N N . SER A 1 119 ? 10.803 -7.032 -0.855 1.00 96.94 119 SER A N 1
ATOM 918 C CA . SER A 1 119 ? 11.851 -8.045 -1.005 1.00 96.94 119 SER A CA 1
ATOM 919 C C . SER A 1 119 ? 11.341 -9.210 -1.859 1.00 96.94 119 SER A C 1
ATOM 921 O O . SER A 1 119 ? 10.138 -9.467 -1.873 1.00 96.94 119 SER A O 1
ATOM 923 N N . SER A 1 120 ? 12.248 -9.919 -2.542 1.00 95.12 120 SER A N 1
ATOM 924 C CA . SER A 1 120 ? 11.928 -11.209 -3.175 1.00 95.12 120 SER A CA 1
ATOM 925 C C . SER A 1 120 ? 11.662 -12.290 -2.131 1.00 95.12 120 SER A C 1
ATOM 927 O O . SER A 1 120 ? 10.764 -13.107 -2.300 1.00 95.12 120 SER A O 1
ATOM 929 N N . GLU A 1 121 ? 12.418 -12.256 -1.033 1.00 97.25 121 GLU A N 1
ATOM 930 C CA . GLU A 1 121 ? 12.267 -13.191 0.075 1.00 97.25 121 GLU A CA 1
ATOM 931 C C . GLU A 1 121 ? 11.127 -12.757 0.985 1.00 97.25 121 GLU A C 1
ATOM 933 O O . GLU A 1 121 ? 11.088 -11.606 1.446 1.00 97.25 121 GLU A O 1
ATOM 938 N N . MET A 1 122 ? 10.226 -13.697 1.255 1.00 98.31 122 MET A N 1
ATOM 939 C CA . MET A 1 122 ? 9.142 -13.514 2.204 1.00 98.31 122 MET A CA 1
ATOM 940 C C . MET A 1 122 ? 9.688 -13.530 3.631 1.00 98.31 122 MET A C 1
ATOM 942 O O . MET A 1 122 ? 10.522 -14.354 4.002 1.00 98.31 122 MET A O 1
ATOM 946 N N . SER A 1 123 ? 9.202 -12.605 4.450 1.00 98.56 123 SER A N 1
ATOM 947 C CA . SER A 1 123 ? 9.499 -12.547 5.876 1.00 98.56 123 SER A CA 1
ATOM 948 C C . SER A 1 123 ? 8.283 -12.021 6.626 1.00 98.56 123 SER A C 1
ATOM 950 O O . SER A 1 123 ? 7.427 -11.363 6.032 1.00 98.56 123 SER A O 1
ATOM 952 N N . ARG A 1 124 ? 8.230 -12.249 7.944 1.00 98.44 124 ARG A N 1
ATOM 953 C CA . ARG A 1 124 ? 7.167 -11.694 8.797 1.00 98.44 124 ARG A CA 1
ATOM 954 C C . ARG A 1 124 ? 7.013 -10.187 8.601 1.00 98.44 124 ARG A C 1
ATOM 956 O O . ARG A 1 124 ? 5.909 -9.700 8.418 1.00 98.44 124 ARG A O 1
ATOM 963 N N . GLU A 1 125 ? 8.132 -9.474 8.544 1.00 98.31 125 GLU A N 1
ATOM 964 C CA . GLU A 1 125 ? 8.161 -8.028 8.337 1.00 98.31 125 GLU A CA 1
ATOM 965 C C . GLU A 1 125 ? 7.598 -7.609 6.966 1.00 98.31 125 GLU A C 1
ATOM 967 O O . GLU A 1 125 ? 6.950 -6.574 6.851 1.00 98.31 125 GLU A O 1
ATOM 972 N N . GLN A 1 126 ? 7.814 -8.403 5.909 1.00 98.62 126 GLN A N 1
ATOM 973 C CA . GLN A 1 126 ? 7.196 -8.139 4.606 1.00 98.62 126 GLN A CA 1
ATOM 974 C C . GLN A 1 126 ? 5.684 -8.393 4.633 1.00 98.62 126 GLN A C 1
ATOM 976 O O . GLN A 1 126 ? 4.938 -7.612 4.050 1.00 98.62 126 GLN A O 1
ATOM 981 N N . LEU A 1 127 ? 5.225 -9.436 5.330 1.00 98.81 127 LEU A N 1
ATOM 982 C CA . LEU A 1 127 ? 3.793 -9.698 5.487 1.00 98.81 127 LEU A CA 1
ATOM 983 C C . LEU A 1 127 ? 3.111 -8.599 6.311 1.00 98.81 127 LEU A C 1
ATOM 985 O O . LEU A 1 127 ? 2.061 -8.096 5.926 1.00 98.81 127 LEU A O 1
ATOM 989 N N . GLU A 1 128 ? 3.737 -8.159 7.401 1.00 98.62 128 GLU A N 1
ATOM 990 C CA . GLU A 1 128 ? 3.232 -7.062 8.233 1.00 98.62 128 GLU A CA 1
ATOM 991 C C . GLU A 1 128 ? 3.288 -5.702 7.525 1.00 98.62 128 GLU A C 1
ATOM 993 O O . GLU A 1 128 ? 2.497 -4.814 7.834 1.00 98.62 128 GLU A O 1
ATOM 998 N N . ASN A 1 129 ? 4.152 -5.541 6.520 1.00 98.69 129 ASN A N 1
ATOM 999 C CA . ASN A 1 129 ? 4.173 -4.350 5.677 1.00 98.69 129 ASN A CA 1
ATOM 1000 C C . ASN A 1 129 ? 3.000 -4.289 4.684 1.00 98.69 129 ASN A C 1
ATOM 1002 O O . ASN A 1 129 ? 2.806 -3.238 4.085 1.00 98.69 129 ASN A O 1
ATOM 1006 N N . ILE A 1 130 ? 2.215 -5.349 4.463 1.00 98.81 130 ILE A N 1
ATOM 1007 C CA . ILE A 1 130 ? 1.062 -5.310 3.544 1.00 98.81 130 ILE A CA 1
ATOM 1008 C C . ILE A 1 130 ? -0.027 -4.389 4.108 1.00 98.81 130 ILE A C 1
ATOM 1010 O O . ILE A 1 130 ? -0.482 -4.574 5.228 1.00 98.81 130 ILE A O 1
ATOM 1014 N N . ASP A 1 131 ? -0.509 -3.420 3.328 1.00 98.62 131 ASP A N 1
ATOM 1015 C CA . ASP A 1 131 ? -1.631 -2.560 3.729 1.00 98.62 131 ASP A CA 1
ATOM 1016 C C . ASP A 1 131 ? -2.961 -3.166 3.249 1.00 98.62 131 ASP A C 1
ATOM 1018 O O . ASP A 1 131 ? -3.462 -2.830 2.176 1.00 98.62 131 ASP A O 1
ATOM 1022 N N . CYS A 1 132 ? -3.555 -4.067 4.039 1.00 98.31 132 CYS A N 1
ATOM 1023 C CA . CYS A 1 132 ? -4.831 -4.713 3.692 1.00 98.31 132 CYS A CA 1
AT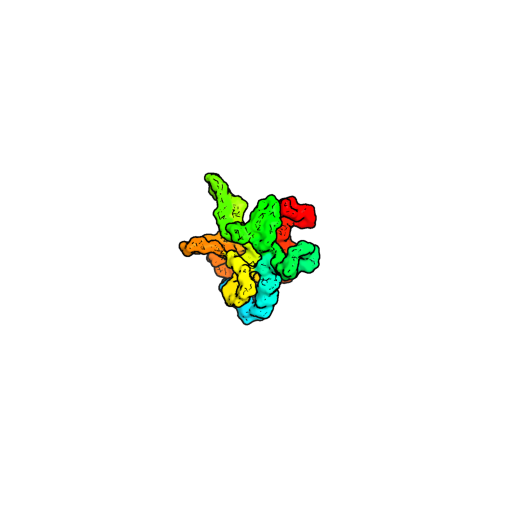OM 1024 C C . CYS A 1 132 ? -5.983 -3.696 3.569 1.00 98.31 132 CYS A C 1
ATOM 1026 O O . CYS A 1 132 ? -6.895 -3.832 2.743 1.00 98.31 132 CYS A O 1
ATOM 1028 N N . LEU A 1 133 ? -5.946 -2.645 4.393 1.00 97.81 133 LEU A N 1
ATOM 1029 C CA . LEU A 1 133 ? -7.028 -1.674 4.525 1.00 97.81 133 LEU A CA 1
ATOM 1030 C C . LEU A 1 133 ? -7.130 -0.749 3.303 1.00 97.81 133 LEU A C 1
ATOM 1032 O O . LEU A 1 133 ? -8.233 -0.289 2.989 1.00 97.81 133 LEU A O 1
ATOM 1036 N N . ILE A 1 134 ? -6.033 -0.527 2.566 1.00 97.44 134 ILE A N 1
ATOM 1037 C CA . ILE A 1 134 ? -6.013 0.325 1.363 1.00 97.44 134 ILE A CA 1
ATOM 1038 C C . ILE A 1 134 ? -7.074 -0.065 0.328 1.00 97.44 134 ILE A C 1
ATOM 1040 O O . ILE A 1 134 ? -7.695 0.814 -0.287 1.00 97.44 134 ILE A O 1
ATOM 1044 N N . CYS A 1 135 ? -7.319 -1.370 0.191 1.00 97.44 135 CYS A N 1
ATOM 1045 C CA . CY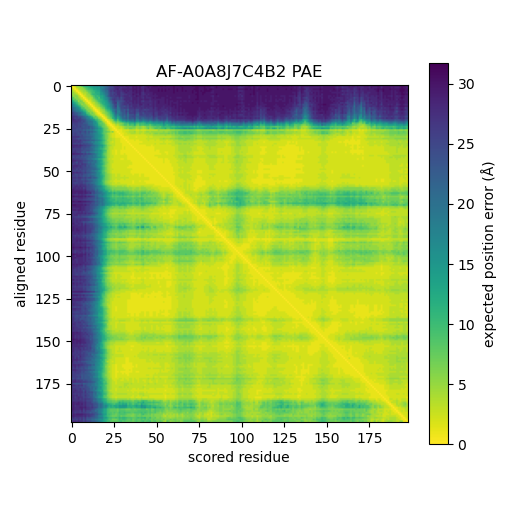S A 1 135 ? -8.281 -1.950 -0.739 1.00 97.44 135 CYS A CA 1
ATOM 1046 C C . CYS A 1 135 ? -9.614 -2.278 -0.062 1.00 97.44 135 CYS A C 1
ATOM 1048 O O . CYS A 1 135 ? -10.677 -2.006 -0.635 1.00 97.44 135 CYS A O 1
ATOM 1050 N N . HIS A 1 136 ? -9.552 -2.853 1.141 1.00 97.06 136 HIS A N 1
ATOM 1051 C CA . HIS A 1 136 ? -10.686 -3.534 1.756 1.00 97.06 136 HIS A CA 1
ATOM 1052 C C . HIS A 1 1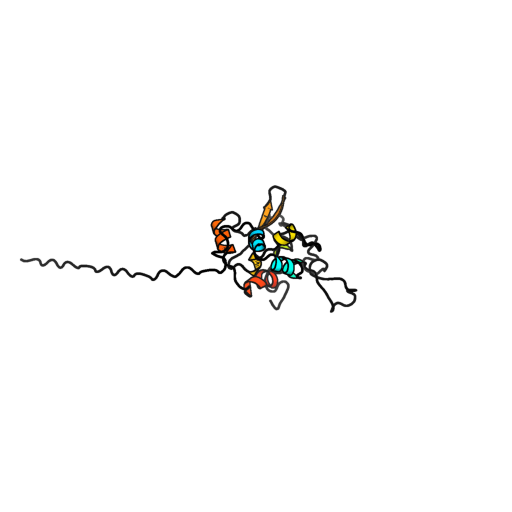36 ? -11.492 -2.678 2.736 1.00 97.06 136 HIS A C 1
ATOM 1054 O O . HIS A 1 136 ? -12.676 -2.955 2.940 1.00 97.06 136 HIS A O 1
ATOM 1060 N N . ALA A 1 137 ? -10.921 -1.620 3.315 1.00 95.62 137 ALA A N 1
ATOM 1061 C CA . ALA A 1 137 ? -11.596 -0.861 4.362 1.00 95.62 137 ALA A CA 1
ATOM 1062 C C . ALA A 1 137 ? -12.316 0.388 3.837 1.00 95.62 137 ALA A C 1
ATOM 1064 O O . ALA A 1 137 ? -11.730 1.334 3.296 1.00 95.62 137 ALA A O 1
ATOM 1065 N N . SER A 1 138 ? -13.631 0.435 4.059 1.00 91.62 138 SER A N 1
ATOM 1066 C CA . SER A 1 138 ? -14.442 1.596 3.695 1.00 91.62 138 SER A CA 1
ATOM 1067 C C . SER A 1 138 ? -14.119 2.797 4.589 1.00 91.62 138 SER A C 1
ATOM 1069 O O . SER A 1 138 ? -14.295 2.759 5.809 1.00 91.62 138 SER A O 1
ATOM 1071 N N . GLY A 1 139 ? -13.719 3.905 3.961 1.00 90.75 139 GLY A N 1
ATOM 1072 C CA . GLY A 1 139 ? -13.330 5.134 4.659 1.00 90.75 139 GLY A CA 1
ATOM 1073 C C . GLY A 1 139 ? -11.891 5.127 5.177 1.00 90.75 139 GLY A C 1
ATOM 1074 O O . GLY A 1 139 ? -11.505 6.060 5.872 1.00 90.75 139 GLY A O 1
ATOM 1075 N N . TYR A 1 140 ? -11.093 4.112 4.831 1.00 95.50 140 TYR A N 1
ATOM 1076 C CA . TYR A 1 140 ? -9.665 4.113 5.123 1.00 95.50 140 TYR A CA 1
ATOM 1077 C C . TYR A 1 140 ? -8.934 5.157 4.282 1.00 95.50 140 TYR A C 1
ATOM 1079 O O . TYR A 1 140 ? -9.182 5.281 3.077 1.00 95.50 140 TYR A O 1
ATOM 1087 N N . ASN A 1 141 ? -8.035 5.887 4.930 1.00 95.31 141 ASN A N 1
ATOM 1088 C CA . ASN A 1 141 ? -7.063 6.775 4.316 1.00 95.31 141 ASN A CA 1
ATOM 1089 C C . ASN A 1 141 ? -5.787 6.739 5.163 1.00 95.31 141 ASN A C 1
ATOM 1091 O O . ASN A 1 141 ? -5.847 6.459 6.363 1.00 95.31 141 ASN A O 1
ATOM 1095 N N . ARG A 1 142 ? -4.651 7.063 4.554 1.00 96.38 142 ARG A N 1
ATOM 1096 C CA . ARG A 1 142 ? -3.337 7.017 5.195 1.00 96.38 142 ARG A CA 1
ATOM 1097 C C . ARG A 1 142 ? -2.523 8.266 4.896 1.00 96.38 142 ARG A C 1
ATOM 1099 O O . ARG A 1 142 ? -2.769 8.962 3.913 1.00 96.38 142 ARG A O 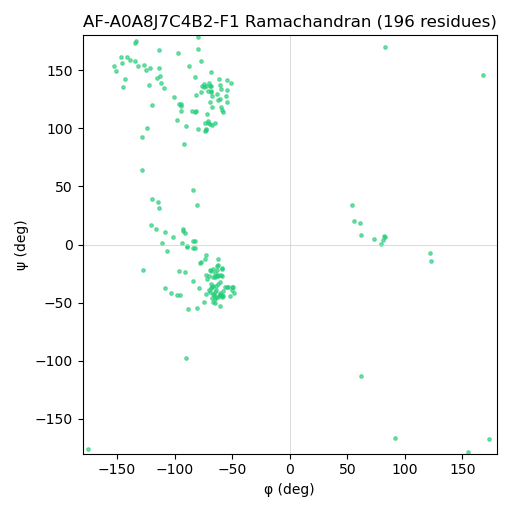1
ATOM 1106 N N . THR A 1 143 ? -1.550 8.536 5.747 1.00 96.00 143 THR A N 1
ATOM 1107 C CA . THR A 1 143 ? -0.600 9.635 5.609 1.00 96.00 143 THR A CA 1
ATOM 1108 C C . THR A 1 143 ? 0.813 9.125 5.823 1.00 96.00 143 THR A C 1
ATOM 1110 O O . THR A 1 143 ? 1.020 8.135 6.519 1.00 96.00 143 THR A O 1
ATOM 1113 N N . LEU A 1 144 ? 1.778 9.811 5.220 1.00 97.12 144 LEU A N 1
ATOM 1114 C CA . LEU A 1 144 ? 3.186 9.562 5.477 1.00 97.12 144 LEU A CA 1
ATOM 1115 C C . LEU A 1 144 ? 3.557 10.193 6.819 1.00 97.12 144 LEU A C 1
ATOM 1117 O O . LEU A 1 144 ? 3.220 11.357 7.061 1.00 97.12 144 LEU A O 1
ATOM 1121 N N . VAL A 1 145 ? 4.219 9.424 7.672 1.00 96.38 145 VAL A N 1
ATOM 1122 C CA . VAL A 1 145 ? 4.704 9.838 8.987 1.00 96.38 145 VAL A CA 1
ATOM 1123 C C . VAL A 1 145 ? 6.209 9.622 9.029 1.00 96.38 145 VAL A C 1
ATOM 1125 O O . VAL A 1 145 ? 6.700 8.604 8.552 1.00 96.38 145 VAL A O 1
ATOM 1128 N N . GLU A 1 146 ? 6.917 10.594 9.590 1.00 96.00 146 GLU A N 1
ATOM 1129 C CA . GLU A 1 146 ? 8.316 10.460 9.982 1.00 96.00 146 GLU A CA 1
ATOM 1130 C C . GLU A 1 146 ? 8.355 10.060 11.455 1.00 96.00 146 GLU A C 1
ATOM 1132 O O . GLU A 1 146 ? 7.754 10.729 12.302 1.00 96.00 146 GLU A O 1
ATOM 1137 N N . ASN A 1 147 ? 8.970 8.916 11.731 1.00 93.94 147 ASN A N 1
ATOM 1138 C CA . ASN A 1 147 ? 9.172 8.400 13.075 1.00 93.94 147 ASN A CA 1
ATOM 1139 C C . ASN A 1 147 ? 10.368 9.110 13.736 1.00 93.94 147 ASN A C 1
ATOM 1141 O O . ASN A 1 147 ? 11.133 9.820 13.085 1.00 93.94 147 ASN A O 1
ATOM 1145 N N . GLU A 1 148 ? 10.541 8.922 15.045 1.00 94.44 148 GLU A N 1
ATOM 1146 C CA . GLU A 1 148 ? 11.599 9.593 15.822 1.00 94.44 148 GLU A CA 1
ATOM 1147 C C . GLU A 1 148 ? 13.019 9.229 15.361 1.00 94.44 148 GLU A C 1
ATOM 1149 O O . GLU A 1 148 ? 13.939 10.032 15.493 1.00 94.44 148 GLU A O 1
ATOM 1154 N N . ASP A 1 149 ? 13.191 8.040 14.782 1.00 95.06 149 ASP A N 1
ATOM 1155 C CA . ASP A 1 149 ? 14.448 7.557 14.205 1.00 95.06 149 ASP A CA 1
ATOM 1156 C C . ASP A 1 149 ? 14.702 8.064 12.769 1.00 95.06 149 ASP A C 1
ATOM 1158 O O . ASP A 1 149 ? 15.688 7.679 12.139 1.00 95.06 149 ASP A O 1
ATOM 1162 N N . GLY A 1 150 ? 13.820 8.920 12.239 1.00 93.69 150 GLY A N 1
ATOM 1163 C CA . GLY A 1 150 ? 13.872 9.445 10.873 1.00 93.69 150 GLY A CA 1
ATOM 1164 C C . GLY A 1 150 ? 13.351 8.479 9.805 1.00 93.69 150 GLY A C 1
ATOM 1165 O O . GLY A 1 150 ? 13.347 8.819 8.619 1.00 93.69 150 GLY A O 1
ATOM 1166 N N . SER A 1 151 ? 12.897 7.278 10.184 1.00 94.75 151 SER A N 1
ATOM 1167 C CA . SER A 1 151 ? 12.247 6.363 9.246 1.00 94.75 151 SER A CA 1
ATOM 1168 C C . SER A 1 151 ? 10.888 6.908 8.800 1.00 94.75 151 SER A C 1
ATOM 1170 O O . SER A 1 151 ? 10.194 7.612 9.536 1.00 94.75 151 SER A O 1
ATOM 1172 N N . LEU A 1 152 ? 10.502 6.589 7.565 1.00 97.12 152 LEU A N 1
ATOM 1173 C CA . LEU A 1 152 ? 9.230 7.005 6.983 1.00 97.12 152 LEU A CA 1
ATOM 1174 C C . LEU A 1 152 ? 8.291 5.809 6.842 1.00 97.12 152 LEU A C 1
ATOM 1176 O O . LEU A 1 152 ? 8.685 4.766 6.324 1.00 97.12 152 LEU A O 1
ATOM 1180 N N . GLU A 1 153 ? 7.032 5.993 7.230 1.00 96.94 153 GLU A N 1
ATOM 1181 C CA . GLU A 1 153 ? 6.011 4.945 7.205 1.00 96.94 153 GLU A CA 1
ATOM 1182 C C . GLU A 1 153 ? 4.641 5.518 6.815 1.00 96.94 153 GLU A C 1
ATOM 1184 O O . GLU A 1 153 ? 4.264 6.628 7.204 1.00 96.94 153 GLU A O 1
ATOM 1189 N N . TRP A 1 154 ? 3.866 4.758 6.045 1.00 98.00 154 TRP A N 1
ATOM 1190 C CA . TRP A 1 154 ? 2.465 5.060 5.789 1.00 98.00 154 TRP A CA 1
ATOM 1191 C C . TRP A 1 154 ? 1.611 4.577 6.955 1.00 98.00 154 TRP A C 1
ATOM 1193 O O . TRP A 1 154 ? 1.465 3.380 7.162 1.00 98.00 154 TRP A O 1
ATOM 1203 N N . LYS A 1 155 ? 0.974 5.508 7.668 1.00 97.38 155 LYS A N 1
ATOM 1204 C CA . LYS A 1 155 ? 0.064 5.195 8.777 1.00 97.38 155 LYS A CA 1
ATOM 1205 C C . LYS A 1 155 ? -1.376 5.573 8.442 1.00 97.38 155 LYS A C 1
ATOM 1207 O O . LYS A 1 155 ? -1.591 6.607 7.797 1.00 97.38 155 LYS A O 1
ATOM 1212 N N . PRO A 1 156 ? -2.382 4.807 8.901 1.00 97.19 156 PRO A N 1
ATOM 1213 C CA . PRO A 1 156 ? -3.782 5.219 8.822 1.00 97.19 156 PRO A CA 1
ATOM 1214 C C . PRO A 1 156 ? -3.939 6.626 9.404 1.00 97.19 156 PRO A C 1
ATOM 1216 O O . PRO A 1 156 ? -3.367 6.895 10.447 1.00 97.19 156 PRO A O 1
ATOM 1219 N N . ILE A 1 157 ? -4.734 7.529 8.826 1.00 97.38 157 ILE A N 1
ATOM 1220 C CA . ILE A 1 157 ? -4.864 8.901 9.378 1.00 97.38 157 ILE A CA 1
ATOM 1221 C C . ILE A 1 157 ? -5.379 8.930 10.832 1.00 97.38 157 ILE A C 1
ATOM 1223 O O . ILE A 1 157 ? -5.184 9.913 11.540 1.00 97.38 157 ILE A O 1
ATOM 1227 N N . LEU A 1 158 ? -6.021 7.843 11.268 1.00 96.94 158 LEU A N 1
ATOM 1228 C CA . LEU A 1 158 ? -6.544 7.637 12.617 1.00 96.94 158 LEU A CA 1
ATOM 1229 C C . LEU A 1 158 ? -5.550 6.923 13.546 1.00 96.94 158 LEU A C 1
ATOM 1231 O O . LEU A 1 158 ? -5.945 6.521 14.625 1.00 96.94 158 LEU A O 1
ATOM 1235 N N . TRP A 1 159 ? -4.274 6.765 13.180 1.00 95.81 159 TRP A N 1
ATOM 1236 C CA . TRP A 1 159 ? -3.293 5.998 13.966 1.00 95.81 159 TRP A CA 1
ATOM 1237 C C . TRP A 1 159 ? -3.076 6.499 15.405 1.00 95.81 159 TRP A C 1
ATOM 1239 O O . TR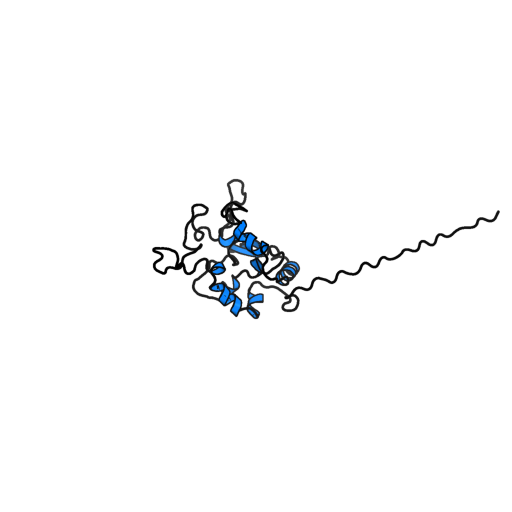P A 1 159 ? -2.621 5.741 16.250 1.00 95.81 159 TRP A O 1
ATOM 1249 N N . LYS A 1 160 ? -3.416 7.763 15.697 1.00 96.38 160 LYS A N 1
ATOM 1250 C CA . LYS A 1 160 ? -3.407 8.339 17.058 1.00 96.38 160 LYS A CA 1
ATOM 1251 C C . LYS A 1 160 ? -4.763 8.264 17.779 1.00 96.38 160 LYS A C 1
ATOM 1253 O O . LYS A 1 160 ? -4.897 8.793 18.876 1.00 96.38 160 LYS A O 1
ATOM 1258 N N . ASN A 1 161 ? -5.781 7.686 17.149 1.00 97.56 161 ASN A N 1
ATOM 1259 C CA . ASN A 1 161 ? -7.130 7.518 17.679 1.00 97.56 161 ASN A CA 1
ATOM 1260 C C . ASN A 1 161 ? -7.540 6.047 17.526 1.00 97.56 161 ASN A C 1
ATOM 1262 O O . ASN A 1 161 ? -8.080 5.662 16.487 1.00 97.56 161 ASN A O 1
ATOM 1266 N N . GLN A 1 162 ? -7.295 5.252 18.571 1.00 96.88 162 GLN A N 1
ATOM 1267 C CA . GLN A 1 162 ? -7.534 3.808 18.546 1.00 96.88 162 GLN A CA 1
ATOM 1268 C C . GLN A 1 162 ? -8.998 3.466 18.244 1.00 96.88 162 GLN A C 1
ATOM 1270 O O . GLN A 1 162 ? -9.255 2.664 17.358 1.00 96.88 162 GLN A O 1
ATOM 1275 N N . GLU A 1 163 ? -9.963 4.144 18.872 1.00 96.19 163 GLU A N 1
ATOM 1276 C CA . GLU A 1 163 ? -11.392 3.909 18.616 1.00 96.19 163 GLU A CA 1
ATOM 1277 C C . GLU A 1 163 ? -11.747 4.145 17.137 1.00 96.19 163 GLU A C 1
ATOM 1279 O O . GLU A 1 163 ? -12.453 3.357 16.500 1.00 96.19 163 GLU A O 1
ATOM 1284 N N . GLY A 1 164 ? -11.216 5.223 16.555 1.00 95.88 164 GLY A N 1
ATOM 1285 C CA . GLY A 1 164 ? -11.382 5.518 15.135 1.00 95.88 164 GLY A CA 1
ATOM 1286 C C . GLY A 1 164 ? -10.711 4.480 14.231 1.00 95.88 164 GLY A C 1
ATOM 1287 O O . GLY A 1 164 ? -11.287 4.092 13.207 1.00 95.88 164 GLY A O 1
ATOM 1288 N N . LEU A 1 165 ? -9.511 4.031 14.602 1.00 96.94 165 LEU A N 1
ATOM 1289 C CA . LEU A 1 165 ? -8.752 3.014 13.882 1.00 96.94 165 LEU A CA 1
ATOM 1290 C C . LEU A 1 165 ? -9.475 1.660 13.898 1.00 96.94 165 LEU A C 1
ATOM 1292 O O . LEU A 1 165 ? -9.680 1.072 12.837 1.00 96.94 165 LEU A O 1
ATOM 1296 N N . ASP A 1 166 ? -9.956 1.231 15.061 1.00 96.31 166 ASP A N 1
ATOM 1297 C CA . ASP A 1 166 ? -10.757 0.019 15.243 1.00 96.31 166 ASP A CA 1
ATOM 1298 C C . ASP A 1 166 ? -12.057 0.103 14.444 1.00 96.31 166 ASP A C 1
ATOM 1300 O O . ASP A 1 166 ? -12.472 -0.844 13.773 1.00 96.31 166 ASP A O 1
ATOM 1304 N N . SER A 1 167 ? -12.696 1.275 14.452 1.00 94.38 167 SER A N 1
ATOM 1305 C CA . SER A 1 167 ? -13.901 1.510 13.666 1.00 94.38 167 SER A CA 1
ATOM 1306 C C . SER A 1 167 ? -13.646 1.323 12.173 1.00 94.38 167 SER A C 1
ATOM 1308 O O . SER A 1 167 ? -14.478 0.723 11.500 1.00 94.38 167 SER A O 1
ATOM 1310 N N . VAL A 1 168 ? -12.535 1.823 11.617 1.00 95.44 168 VAL A N 1
ATOM 1311 C CA . VAL A 1 168 ? -12.263 1.705 10.174 1.00 95.44 168 VAL A CA 1
ATOM 1312 C C . VAL A 1 168 ? -11.742 0.329 9.772 1.00 95.44 168 VAL A C 1
ATOM 1314 O O . VAL A 1 168 ? -12.153 -0.167 8.722 1.00 95.44 168 VAL A O 1
ATOM 1317 N N . SER A 1 169 ? -10.910 -0.310 10.595 1.00 96.19 169 SER A N 1
ATOM 1318 C CA . SER A 1 169 ? -10.365 -1.645 10.326 1.00 96.19 169 SER A CA 1
ATOM 1319 C C . SER A 1 169 ? -11.445 -2.727 10.348 1.00 96.19 169 SER A C 1
ATOM 1321 O O . SER A 1 169 ? -11.363 -3.687 9.592 1.00 96.19 169 SER A O 1
ATOM 1323 N N . LYS A 1 170 ? -12.530 -2.534 11.110 1.00 95.62 170 LYS A N 1
ATOM 1324 C CA . LYS A 1 170 ? -13.691 -3.441 11.121 1.00 95.62 170 LYS A CA 1
ATOM 1325 C C . LYS A 1 170 ? -14.611 -3.278 9.901 1.00 95.62 170 LYS A C 1
ATOM 1327 O O . LYS A 1 170 ? -15.434 -4.155 9.629 1.00 95.62 170 LYS A O 1
ATOM 1332 N N . ARG A 1 171 ? -14.491 -2.184 9.130 1.00 94.06 171 ARG A N 1
ATOM 1333 C CA . ARG A 1 171 ? -15.312 -1.883 7.931 1.00 94.06 171 ARG A CA 1
ATOM 1334 C C . ARG A 1 171 ? -14.796 -2.559 6.660 1.00 94.06 171 ARG A C 1
ATOM 1336 O O . ARG A 1 171 ? -14.711 -1.918 5.606 1.00 94.06 171 ARG A O 1
ATOM 1343 N N . ILE A 1 172 ? -14.481 -3.846 6.754 1.00 95.44 172 ILE A N 1
ATOM 1344 C CA . ILE A 1 172 ? -14.000 -4.645 5.628 1.00 95.44 172 ILE A CA 1
ATOM 1345 C C . ILE A 1 172 ? -15.128 -4.898 4.629 1.00 95.44 172 ILE A C 1
ATOM 1347 O O . ILE A 1 172 ? -16.250 -5.270 4.976 1.00 95.44 172 ILE A O 1
ATOM 1351 N N . THR A 1 173 ? -14.823 -4.663 3.360 1.00 92.00 173 THR A N 1
ATOM 1352 C CA . THR A 1 173 ? -15.731 -4.811 2.227 1.00 92.00 173 THR A CA 1
ATOM 1353 C C . THR A 1 173 ? -14.982 -5.384 1.032 1.00 92.00 173 THR A C 1
ATOM 1355 O O . THR A 1 173 ? -13.756 -5.293 0.945 1.00 92.00 173 THR A O 1
ATOM 1358 N N . MET A 1 174 ? -15.727 -5.932 0.071 1.00 93.44 174 MET A N 1
ATOM 1359 C CA . MET A 1 174 ? -15.163 -6.182 -1.253 1.00 93.44 174 MET A CA 1
ATOM 1360 C C . MET A 1 174 ? -14.680 -4.855 -1.859 1.00 93.44 174 MET A C 1
ATOM 1362 O O . MET A 1 174 ? -15.435 -3.871 -1.804 1.00 93.44 174 MET A O 1
ATOM 1366 N N . PRO A 1 175 ? -13.464 -4.805 -2.441 1.00 94.31 175 PRO A N 1
ATOM 1367 C CA . PRO A 1 175 ? -12.944 -3.588 -3.041 1.00 94.31 175 PRO A CA 1
ATOM 1368 C C . PRO A 1 175 ? -13.915 -3.025 -4.077 1.00 94.31 175 PRO A C 1
ATOM 1370 O O . PRO A 1 175 ? -14.447 -3.735 -4.931 1.00 94.31 175 PRO A O 1
ATOM 1373 N N . LYS A 1 176 ? -14.155 -1.719 -3.996 1.00 93.38 176 LYS A N 1
ATOM 1374 C CA . LYS A 1 176 ? -14.959 -0.987 -4.979 1.00 93.38 176 LYS A CA 1
ATOM 1375 C C . LYS A 1 176 ? -14.032 -0.331 -5.991 1.00 93.38 176 LYS A C 1
ATOM 1377 O O . LYS A 1 176 ? -12.859 -0.112 -5.702 1.00 93.38 176 LYS A O 1
ATOM 1382 N N . ARG A 1 177 ? -14.580 0.116 -7.126 1.00 94.12 177 ARG A N 1
ATOM 1383 C CA . ARG A 1 177 ? -13.826 0.905 -8.123 1.00 94.12 177 ARG A CA 1
ATOM 1384 C C . ARG A 1 177 ? -13.054 2.058 -7.479 1.00 94.12 177 ARG A C 1
ATOM 1386 O O . ARG A 1 177 ? -11.892 2.270 -7.790 1.00 94.12 177 ARG A O 1
ATOM 1393 N N . THR A 1 178 ? -13.664 2.753 -6.521 1.00 91.62 178 THR A N 1
ATOM 1394 C CA . THR A 1 178 ? -13.021 3.849 -5.784 1.00 91.62 178 THR A CA 1
ATOM 1395 C C . THR A 1 178 ? -11.775 3.418 -5.011 1.00 91.62 178 THR A C 1
ATOM 1397 O O . THR A 1 178 ? -10.860 4.221 -4.887 1.00 91.62 178 THR A O 1
ATOM 1400 N N . SER A 1 179 ? -11.708 2.180 -4.506 1.00 94.12 179 SER A N 1
ATOM 1401 C CA . SER A 1 179 ? -10.505 1.649 -3.849 1.00 94.12 179 SER A CA 1
ATOM 1402 C C . SER A 1 179 ? -9.345 1.561 -4.845 1.00 94.12 179 SER A C 1
ATOM 1404 O O . SER A 1 179 ? -8.251 2.036 -4.561 1.00 94.12 179 SER A O 1
ATOM 1406 N N . CYS A 1 180 ? -9.611 1.047 -6.048 1.00 94.50 180 CYS A N 1
ATOM 1407 C CA . CYS A 1 180 ? -8.627 0.921 -7.125 1.00 94.50 180 CYS A CA 1
ATOM 1408 C C . CYS A 1 180 ? -8.194 2.300 -7.660 1.00 94.50 180 CYS A C 1
ATOM 1410 O O . CYS A 1 180 ? -7.007 2.590 -7.823 1.00 94.50 180 CYS A O 1
ATOM 1412 N N . LEU A 1 181 ? -9.167 3.183 -7.907 1.00 93.19 181 LEU A N 1
ATOM 1413 C CA . LEU A 1 181 ? -8.947 4.477 -8.560 1.00 93.19 181 LEU A CA 1
ATOM 1414 C C . LEU A 1 181 ? -8.110 5.452 -7.724 1.00 93.19 181 LEU A C 1
ATOM 1416 O O . LEU A 1 181 ? -7.468 6.325 -8.303 1.00 93.19 181 LEU A O 1
ATOM 1420 N N . ARG A 1 182 ? -8.018 5.261 -6.399 1.00 90.69 182 ARG A N 1
ATOM 1421 C CA . ARG A 1 182 ? -7.089 6.007 -5.525 1.00 90.69 182 ARG A CA 1
ATOM 1422 C C . ARG A 1 182 ? -5.656 6.009 -6.052 1.00 90.69 182 ARG A C 1
ATOM 1424 O O . ARG A 1 182 ? -4.978 7.026 -5.967 1.00 90.69 182 ARG A O 1
ATOM 1431 N N . CYS A 1 183 ? -5.217 4.877 -6.598 1.00 93.69 183 CYS A N 1
ATOM 1432 C CA . CYS A 1 183 ? -3.870 4.719 -7.132 1.00 93.69 183 CYS A CA 1
ATOM 1433 C C . CYS A 1 183 ? -3.856 4.786 -8.659 1.00 93.69 183 CYS A C 1
ATOM 1435 O O . CYS A 1 183 ? -2.979 5.422 -9.237 1.00 93.69 183 CYS A O 1
ATOM 1437 N N . HIS A 1 184 ? -4.825 4.148 -9.321 1.00 93.75 184 HIS A N 1
ATOM 1438 C CA . HIS A 1 184 ? -4.821 4.035 -10.780 1.00 93.75 184 HIS A CA 1
ATOM 1439 C C . HIS A 1 184 ? -5.152 5.359 -11.482 1.00 93.75 184 HIS A C 1
ATOM 1441 O O . HIS A 1 184 ? -4.436 5.729 -12.410 1.00 93.75 184 HIS A O 1
ATOM 1447 N N . SER A 1 185 ? -6.146 6.104 -10.987 1.00 91.69 185 SER A N 1
ATOM 1448 C CA . SER A 1 185 ? -6.466 7.452 -11.486 1.00 91.69 185 SER A CA 1
ATOM 1449 C C . SER A 1 185 ? -5.583 8.516 -10.820 1.00 91.69 185 SER A C 1
ATOM 1451 O O . SER A 1 185 ? -5.192 9.486 -11.447 1.00 91.69 185 SER A O 1
ATOM 1453 N N . GLY A 1 186 ? -5.171 8.316 -9.559 1.00 86.00 186 GLY A N 1
ATOM 1454 C CA . GLY A 1 186 ? -4.287 9.254 -8.846 1.00 86.00 186 GLY A CA 1
ATOM 1455 C C . GLY A 1 186 ? -2.818 9.257 -9.299 1.00 86.00 186 GLY A C 1
ATOM 1456 O O . GLY A 1 186 ? -2.031 10.101 -8.857 1.00 86.00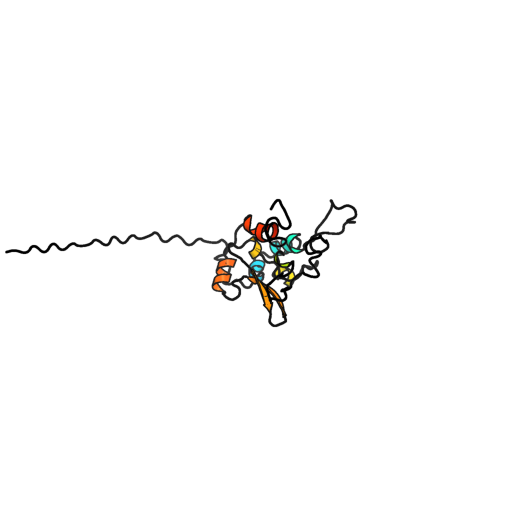 186 GLY A O 1
ATOM 1457 N N . SER A 1 187 ? -2.412 8.307 -10.145 1.00 84.50 187 SER A N 1
ATOM 1458 C CA . SER A 1 187 ? -1.018 8.169 -10.566 1.00 84.50 187 SER A CA 1
ATOM 1459 C C . SER A 1 187 ? -0.529 9.399 -11.344 1.00 84.50 187 SER A C 1
ATOM 1461 O O . SER A 1 187 ? -1.163 9.850 -12.290 1.00 84.50 187 SER A O 1
ATOM 1463 N N . GLY A 1 188 ? 0.619 9.951 -10.941 1.00 78.56 188 GLY A N 1
ATOM 1464 C CA . GLY A 1 188 ? 1.187 11.148 -11.575 1.00 78.56 188 GLY A CA 1
ATOM 1465 C C . GLY A 1 188 ? 0.584 12.482 -11.118 1.00 78.56 188 GLY A C 1
ATOM 1466 O O . GLY A 1 188 ? 0.998 13.510 -11.636 1.00 78.56 188 GLY A O 1
ATOM 1467 N N . GLY A 1 189 ? -0.331 12.489 -10.140 1.00 80.56 189 GLY A N 1
ATOM 1468 C CA . GLY A 1 189 ? -0.849 13.723 -9.529 1.00 80.56 189 GLY A CA 1
ATOM 1469 C C . GLY A 1 189 ? -2.363 13.908 -9.625 1.00 80.56 189 GLY A C 1
ATOM 1470 O O . GLY A 1 189 ? -2.892 14.807 -8.976 1.00 80.56 189 GLY A O 1
ATOM 1471 N N . GLY A 1 190 ? -3.070 13.050 -10.362 1.00 84.00 190 GLY A N 1
ATOM 1472 C CA . GLY A 1 190 ? -4.527 13.089 -10.458 1.00 84.00 190 GLY A CA 1
ATOM 1473 C C . GLY A 1 190 ? -5.068 12.479 -11.754 1.00 84.00 190 GLY A C 1
ATOM 1474 O O . GLY A 1 190 ? -4.281 12.023 -12.588 1.00 84.00 190 GLY A O 1
ATOM 1475 N N . PRO A 1 191 ? -6.402 12.496 -11.935 1.00 85.88 191 PRO A N 1
ATOM 1476 C CA . PRO A 1 191 ? -7.058 11.942 -13.118 1.00 85.88 191 PRO A CA 1
ATOM 1477 C C . PRO A 1 191 ? -6.502 12.535 -14.415 1.00 85.88 191 PRO A C 1
ATOM 1479 O O . PRO A 1 191 ? -6.232 13.735 -14.472 1.00 85.88 191 PRO A O 1
ATOM 1482 N N . ASN A 1 192 ? -6.356 11.711 -15.457 1.00 85.69 192 ASN A N 1
ATOM 1483 C CA . ASN A 1 192 ? -5.815 12.094 -16.770 1.00 85.69 192 ASN A CA 1
ATOM 1484 C C . ASN A 1 192 ? -4.357 12.598 -16.800 1.00 85.69 192 ASN A C 1
ATOM 1486 O O . ASN A 1 192 ? -3.903 13.038 -17.854 1.00 85.69 192 ASN A O 1
ATOM 1490 N N . TYR A 1 193 ? -3.589 12.515 -15.704 1.00 86.38 193 TYR A N 1
ATOM 1491 C CA . TYR A 1 193 ? -2.161 12.872 -15.740 1.00 86.38 193 TYR A CA 1
ATOM 1492 C C . TYR A 1 193 ? -1.325 11.799 -16.440 1.00 86.38 193 TYR A C 1
ATOM 1494 O O . TYR A 1 193 ? -0.522 12.110 -17.313 1.00 86.38 193 TYR A O 1
ATOM 1502 N N . LYS A 1 194 ? -1.498 10.529 -16.048 1.00 87.56 194 LYS A N 1
ATOM 1503 C CA . LYS A 1 194 ? -0.705 9.407 -16.579 1.00 87.56 194 LYS A CA 1
ATOM 1504 C C . LYS A 1 194 ? -1.490 8.472 -17.502 1.00 87.56 194 LYS A C 1
ATOM 1506 O O . LYS A 1 194 ? -0.928 7.934 -18.452 1.00 87.56 194 LYS A O 1
ATOM 1511 N N . ARG A 1 195 ? -2.762 8.218 -17.195 1.00 87.31 195 ARG A N 1
ATOM 1512 C CA . ARG A 1 195 ? -3.669 7.362 -17.974 1.00 87.31 195 ARG A CA 1
ATOM 1513 C C . ARG A 1 195 ? -4.841 8.234 -18.408 1.00 87.31 195 ARG A C 1
ATOM 1515 O O . ARG A 1 195 ? -5.474 8.823 -17.546 1.00 87.31 195 ARG A O 1
ATOM 1522 N N . GLY A 1 196 ? -5.070 8.373 -19.712 1.00 88.75 196 GLY A N 1
ATOM 1523 C CA . GLY A 1 196 ? -6.135 9.236 -20.251 1.00 88.75 196 GLY A CA 1
ATOM 1524 C C . GLY A 1 196 ? -7.514 8.571 -20.310 1.00 88.75 196 GLY A C 1
ATOM 1525 O O . GLY A 1 196 ? -8.479 9.191 -20.742 1.00 88.75 196 GLY A O 1
ATOM 1526 N N . ASP A 1 197 ? -7.591 7.297 -19.934 1.00 87.94 197 ASP A N 1
ATOM 1527 C CA . ASP A 1 197 ? -8.780 6.447 -19.975 1.00 87.94 197 ASP A CA 1
ATOM 1528 C C . ASP A 1 197 ? -9.320 6.085 -18.575 1.00 87.94 197 ASP A C 1
ATOM 1530 O O . ASP A 1 197 ? -10.302 5.346 -18.474 1.00 87.94 197 ASP A O 1
ATOM 1534 N N . ILE A 1 198 ? -8.691 6.592 -17.500 1.00 83.00 198 ILE A N 1
ATOM 1535 C CA . ILE A 1 198 ? -8.971 6.279 -16.082 1.00 83.00 198 ILE A CA 1
ATOM 1536 C C . ILE A 1 198 ? -8.905 7.547 -15.221 1.00 83.00 198 ILE A C 1
ATOM 1538 O O . ILE A 1 198 ? -9.764 7.705 -14.321 1.00 83.00 198 ILE A O 1
#

Radius of gyration: 24.99 Å; Cα contacts (8 Å, |Δi|>4): 250; chains: 1; bounding box: 86×55×61 Å

Nearest PDB structures (foldseek):
  9cai-assembly1_AI  TM=3.299E-01  e=4.277E-01  Caenorhabditis elegans
  9f9s-assembly1_Ri  TM=2.866E-01  e=1.609E+00  Saccharomyces cerevisiae
  8yt8-assembly1_D  TM=2.209E-01  e=8.842E+00  Mus musculus
  9c3c-assembly1_d  TM=2.253E-01  e=8.842E+00  Oryctolagus cuniculus

Mean predicted aligned error: 7.83 Å

Secondary structure (DSSP, 8-state):
-------------------PPP---TTTTT-SS--SHHHHHTT-HHHHHHHHTSHHHHS-B--TTSTT-TT--BSTTT---SSS--TTTTSS--EE-TT--EEE--GGGGSSBSSPPPPSS--HHHHHTB-THHHHBTT--EEEEE-TTS-EEEEETTTT-HHHHHHHHT-B-PPPHHHHHHHHTTGGGSTTSS-TT-

Foldseek 3Di:
DDDDDDDDPDPPPPPPDPDDPPDAFPQLPVDDFDPALVSVCVPCVVVLVVVLPDCLAQQWDFDPPDPPCVRPTDGQQPAADPFPGHQPVFVADFDADPVRHTDDGGPCQSRQFFRDHRDPDDDPVSSRRGNPLLFFWDPWDWDWDQDPVRDITTDTPCNVPGVVNSVRVRRGDHGDPVSVCVRVQCPSHGHCRPDVVD

Sequence (198 aa):
MTRRIISMVSLLALVVLPASAAKKYSHQEYFEHYEGTSTCLTCHEDEAETFFHSQHYQWTGETPAIVNAEGKELGKKNTINDFCTNPVPAWIGITKNSRGELLSQGCSKCHAGLGKMPSSEMSREQLENIDCLICHASGYNRTLVENEDGSLEWKPILWKNQEGLDSVSKRITMPK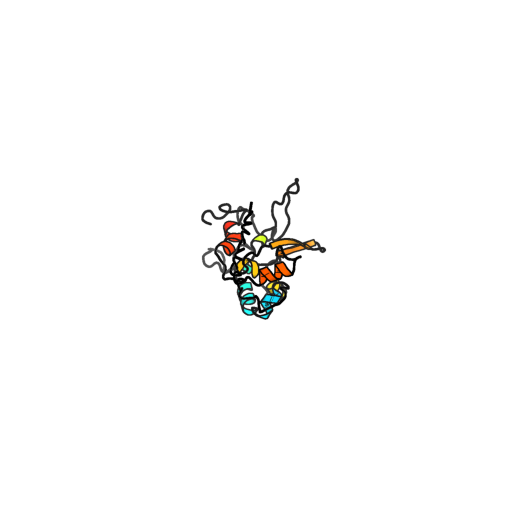RTSCLRCHSGSGGGPNYKRGDI